Protein AF-A0A358F880-F1 (afdb_monomer)

Radius of gyration: 16.76 Å; Cα contacts (8 Å, |Δi|>4): 333; chains: 1; bounding box: 44×47×40 Å

Solvent-accessible surface area (backbone atoms only — not comparable to full-atom values): 10027 Å² total; per-residue (Å²): 134,84,80,80,75,78,75,82,81,83,69,98,52,75,63,88,99,62,72,78,45,70,40,58,72,83,37,70,56,43,42,50,5,42,49,36,13,70,75,57,26,61,26,87,66,75,36,18,5,16,27,34,27,35,63,94,76,70,43,79,75,29,62,29,30,17,45,46,65,51,83,52,67,69,58,46,56,48,37,74,77,64,37,52,45,66,78,68,68,53,57,88,98,54,73,46,89,73,31,72,71,47,70,46,53,76,33,32,12,55,20,39,18,37,52,50,35,62,72,72,56,75,65,86,87,53,45,28,34,36,23,35,24,62,36,58,78,59,52,68,59,23,48,58,41,37,66,79,40,61,53,77,45,41,34,25,40,59,66,17,74,39,34,38,24,91,86,40,94,76,35,34,58,92,52,68,86,112

Secondary structure (DSSP, 8-state):
-----------S---TT--EEEE-TT-HHHHHHHHHHHHH-S-SSS--EEEEEETTTTEEEEEEE---S---HHHHHHHHHH-HHHHTTPPTTS-GGG-TTS--GGGSHHHHHHHHHHHH---TT--EEEEEES-SS--HHHHHHHHTTTEEEEEEETTHHHHT-TTSTT--TTTTT-

Sequence (178 aa):
METNIKKEIVYPYLPEGRTILYVPKDNKFMQEAKEVARKESTDKRSSTGAVIVRGRDSVVVSKDANKAPLTSEGLINLHKKYCIRRILGIPSGKKYWLCPGCAAGDHHAEYRASKKLIKQGFDKSDQFDLYLWGHWWACKDCWGKMIEVPIRNVYVMEGSEVLFNEKDPNNITKHKFD

Nearest PDB structures (foldseek):
  8fvi-assembly1_A  TM=5.384E-01  e=7.488E-02  Homo sapiens
  5z98-assembly1_A-2  TM=5.940E-01  e=1.028E-01  Pan troglodytes
  2nyt-assembly1_C  TM=4.425E-01  e=6.075E-01  Homo sapiens
  2nyt-assembly1_A  TM=3.503E-01  e=3.897E-01  Homo sapiens

Foldseek 3Di:
DPPPPPDDDDDPDDDPPADAAADACPPPQNVVFLVQQVPAELPLQQGKKKFKAWDPPRDTPFIHIAYQLDNDPVVLVVCVVPVVCVVVVNDPPDDCVSGSRDRHLCRHGLLVRLVVDVVVDDDLPIAIAMEMELADDHDPNSVVSVVVHNHPHYYYYPPRSQQNDPPHPNHCSNPRSD

pLDDT: mean 90.9, std 10.47, range [38.28, 98.75]

Mean predicted aligned error: 5.06 Å

Structure (mmCIF, N/CA/C/O backbone):
data_AF-A0A358F880-F1
#
_entry.id   AF-A0A358F880-F1
#
loop_
_atom_site.group_PDB
_atom_site.id
_atom_site.type_symbol
_atom_site.label_atom_id
_atom_site.label_alt_id
_atom_site.label_comp_id
_atom_site.label_asym_id
_atom_site.label_entity_id
_atom_site.label_seq_id
_atom_site.pdbx_PDB_ins_code
_atom_site.Cartn_x
_atom_site.Cartn_y
_atom_site.Cartn_z
_atom_site.occupancy
_atom_site.B_iso_or_equiv
_atom_site.auth_seq_id
_atom_site.auth_comp_id
_atom_site.auth_asym_id
_atom_site.auth_atom_id
_atom_site.pdbx_PDB_model_num
ATOM 1 N N . MET A 1 1 ? -14.521 -35.114 -10.124 1.00 38.28 1 MET A N 1
ATOM 2 C CA . MET A 1 1 ? -14.349 -34.160 -9.010 1.00 38.28 1 MET A CA 1
ATOM 3 C C . MET A 1 1 ? -12.877 -33.812 -8.964 1.00 38.28 1 MET A C 1
ATOM 5 O O . MET A 1 1 ? -12.097 -34.578 -8.419 1.00 38.28 1 MET A O 1
ATOM 9 N N . GLU A 1 2 ? -12.481 -32.741 -9.648 1.00 39.78 2 GLU A N 1
ATOM 10 C CA . GLU A 1 2 ? -11.099 -32.267 -9.595 1.00 39.78 2 GLU A CA 1
ATOM 11 C C . GLU A 1 2 ? -10.875 -31.658 -8.215 1.00 39.78 2 GLU A C 1
ATOM 13 O O . GLU A 1 2 ? -11.480 -30.654 -7.840 1.00 39.78 2 GLU A O 1
ATOM 18 N N . THR A 1 3 ? -10.059 -32.331 -7.414 1.00 42.38 3 THR A N 1
ATOM 19 C CA . THR A 1 3 ? -9.553 -31.801 -6.156 1.00 42.38 3 THR A CA 1
ATOM 20 C C . THR A 1 3 ? -8.765 -30.542 -6.483 1.00 42.38 3 THR A C 1
ATOM 22 O O . THR A 1 3 ? -7.669 -30.614 -7.035 1.00 42.38 3 THR A O 1
ATOM 25 N N . ASN A 1 4 ? -9.357 -29.388 -6.190 1.00 44.03 4 ASN A N 1
ATOM 26 C CA . ASN A 1 4 ? -8.743 -28.083 -6.359 1.00 44.03 4 ASN A CA 1
ATOM 27 C C . ASN A 1 4 ? -7.616 -27.962 -5.322 1.00 44.03 4 ASN A C 1
ATOM 29 O O . ASN A 1 4 ? -7.835 -27.530 -4.188 1.00 44.03 4 ASN A O 1
ATOM 33 N N . ILE A 1 5 ? -6.427 -28.464 -5.668 1.00 46.34 5 ILE A N 1
ATOM 34 C CA . ILE A 1 5 ? -5.226 -28.344 -4.845 1.00 46.34 5 ILE A CA 1
ATOM 35 C C . ILE A 1 5 ? -4.906 -26.851 -4.802 1.00 46.34 5 ILE A C 1
ATOM 37 O O . ILE A 1 5 ? -4.332 -26.303 -5.742 1.00 46.34 5 ILE A O 1
ATOM 41 N N . LYS A 1 6 ? -5.320 -26.173 -3.724 1.00 56.78 6 LYS A N 1
ATOM 42 C CA . LYS A 1 6 ? -4.901 -24.798 -3.449 1.00 56.78 6 LYS A CA 1
ATOM 43 C C . LYS A 1 6 ? -3.378 -24.790 -3.404 1.00 56.78 6 LYS A C 1
ATOM 45 O O . LYS A 1 6 ? -2.778 -25.312 -2.469 1.00 56.78 6 LYS A O 1
ATOM 50 N N . LYS A 1 7 ? -2.765 -24.227 -4.442 1.00 70.81 7 LYS A N 1
ATOM 51 C CA . LYS A 1 7 ? -1.324 -24.016 -4.518 1.00 70.81 7 LYS A CA 1
ATOM 52 C C . LYS A 1 7 ? -0.906 -23.172 -3.316 1.00 70.81 7 LYS A C 1
ATOM 54 O O . LYS A 1 7 ? -1.443 -22.086 -3.110 1.00 70.81 7 LYS A O 1
ATOM 59 N N . GLU A 1 8 ? 0.015 -23.688 -2.513 1.00 83.00 8 GLU A N 1
ATOM 60 C CA . GLU A 1 8 ? 0.534 -22.962 -1.359 1.00 83.00 8 GLU A CA 1
ATOM 61 C C . GLU A 1 8 ? 1.316 -21.730 -1.840 1.00 83.00 8 GLU A C 1
ATOM 63 O O . GLU A 1 8 ? 2.213 -21.829 -2.683 1.00 83.00 8 GLU A O 1
ATOM 68 N N . ILE A 1 9 ? 0.931 -20.549 -1.353 1.00 86.88 9 ILE A N 1
ATOM 69 C CA . ILE A 1 9 ? 1.524 -19.275 -1.768 1.00 86.88 9 ILE A CA 1
ATOM 70 C C . ILE A 1 9 ? 2.712 -18.979 -0.857 1.00 86.88 9 ILE A C 1
ATOM 72 O O . ILE A 1 9 ? 2.551 -18.735 0.338 1.00 86.88 9 ILE A O 1
ATOM 76 N N . VAL A 1 10 ? 3.914 -18.965 -1.434 1.00 89.06 10 VAL A N 1
ATOM 77 C CA . VAL A 1 10 ? 5.145 -18.626 -0.711 1.00 89.06 10 VAL A CA 1
ATOM 78 C C . VAL A 1 10 ? 5.416 -17.130 -0.839 1.00 89.06 10 VAL A C 1
ATOM 80 O O . VAL A 1 10 ? 5.814 -16.639 -1.899 1.00 89.06 10 VAL A O 1
ATOM 83 N N . TYR A 1 11 ? 5.224 -16.395 0.255 1.00 90.50 11 TYR A N 1
ATOM 84 C CA . TYR A 1 11 ? 5.529 -14.967 0.305 1.00 90.50 11 TYR A CA 1
ATOM 85 C C . TYR A 1 11 ? 7.027 -14.724 0.512 1.00 90.50 11 TYR A C 1
ATOM 87 O O . TYR A 1 11 ? 7.648 -15.395 1.338 1.00 90.50 11 TYR A O 1
ATOM 95 N N . PRO A 1 12 ? 7.624 -13.713 -0.148 1.00 89.75 12 PRO A N 1
ATOM 96 C CA . PRO A 1 12 ? 9.030 -13.378 0.075 1.00 89.75 12 PRO A CA 1
ATOM 97 C C . PRO A 1 12 ? 9.338 -12.942 1.514 1.00 89.75 12 PRO A C 1
ATOM 99 O O . PRO A 1 12 ? 10.473 -13.067 1.970 1.00 89.75 12 PRO A O 1
ATOM 102 N N . TYR A 1 13 ? 8.343 -12.398 2.218 1.00 91.12 13 TYR A N 1
ATOM 103 C CA . TYR A 1 13 ? 8.414 -12.092 3.641 1.00 91.12 13 TYR A CA 1
ATOM 104 C C . TYR A 1 13 ? 7.005 -12.040 4.240 1.00 91.12 13 TYR A C 1
ATOM 106 O O . TYR A 1 13 ? 6.119 -11.388 3.686 1.00 91.12 13 TYR A O 1
ATOM 114 N N . LEU A 1 14 ? 6.828 -12.683 5.393 1.00 93.38 14 LEU A N 1
ATOM 115 C CA . LEU A 1 14 ? 5.622 -12.629 6.212 1.00 93.38 14 LEU A CA 1
ATOM 116 C C . LEU A 1 14 ? 6.058 -12.699 7.687 1.00 93.38 14 LEU A C 1
ATOM 118 O O . LEU A 1 14 ? 6.778 -13.634 8.041 1.00 93.38 14 LEU A O 1
ATOM 122 N N . PRO A 1 15 ? 5.715 -11.715 8.538 1.00 93.62 15 PRO A N 1
ATOM 123 C CA . PRO A 1 15 ? 6.019 -11.796 9.963 1.00 93.62 15 PRO A CA 1
ATOM 124 C C . PRO A 1 15 ? 5.327 -12.992 10.626 1.00 93.62 15 PRO A C 1
ATOM 126 O O . PRO A 1 15 ? 4.235 -13.388 10.220 1.00 93.62 15 PRO A O 1
ATOM 129 N N . GLU A 1 16 ? 5.940 -13.535 11.678 1.00 93.25 16 GLU A N 1
ATOM 130 C CA . GLU A 1 16 ? 5.353 -14.626 12.459 1.00 93.25 16 GLU A CA 1
ATOM 131 C C . GLU A 1 16 ? 3.970 -14.235 13.009 1.00 93.25 16 GLU A C 1
ATOM 133 O O . GLU A 1 16 ? 3.747 -13.098 13.431 1.00 93.25 16 GLU A O 1
ATOM 138 N N . GLY A 1 17 ? 3.017 -15.169 12.947 1.00 90.69 17 GLY A N 1
ATOM 139 C CA . GLY A 1 17 ? 1.639 -14.948 13.394 1.00 90.69 17 GLY A CA 1
ATOM 140 C C . GLY A 1 17 ? 0.814 -14.003 12.512 1.00 90.69 17 GLY A C 1
ATOM 141 O O . GLY A 1 17 ? -0.318 -13.678 12.869 1.00 90.69 17 GLY A O 1
ATOM 142 N N . ARG A 1 18 ? 1.344 -13.546 11.368 1.00 93.75 18 ARG A N 1
ATOM 143 C CA . ARG A 1 18 ? 0.599 -12.743 10.390 1.00 93.75 18 ARG A CA 1
ATOM 144 C C . ARG A 1 18 ? 0.141 -13.587 9.215 1.00 93.75 18 ARG A C 1
ATOM 146 O O . ARG A 1 18 ? 0.761 -14.579 8.849 1.00 93.75 18 ARG A O 1
ATOM 153 N N . THR A 1 19 ? -0.945 -13.143 8.602 1.00 93.62 19 THR A N 1
ATOM 154 C CA . THR A 1 19 ? -1.523 -13.737 7.400 1.00 93.62 19 THR A CA 1
ATOM 155 C C . THR A 1 19 ? -1.901 -12.636 6.419 1.00 93.62 19 THR A C 1
ATOM 157 O O . THR A 1 19 ? -2.083 -11.474 6.793 1.00 93.62 19 THR A O 1
ATOM 160 N N . ILE A 1 20 ? -1.986 -13.012 5.147 1.00 95.94 20 ILE A N 1
ATOM 161 C CA . ILE A 1 20 ? -2.536 -12.174 4.087 1.00 95.94 20 ILE A CA 1
ATOM 162 C C . ILE A 1 20 ? -3.863 -12.797 3.683 1.00 95.94 20 ILE A C 1
ATOM 164 O O . ILE A 1 20 ? -3.946 -13.999 3.426 1.00 95.94 20 ILE A O 1
ATOM 168 N N . LEU A 1 21 ? -4.900 -11.973 3.682 1.00 97.00 21 LEU A N 1
ATOM 169 C CA . LEU A 1 21 ? -6.252 -12.349 3.317 1.00 97.00 21 LEU A CA 1
ATOM 170 C C . LEU A 1 21 ? -6.554 -11.856 1.904 1.00 97.00 21 LEU A C 1
ATOM 172 O O . LEU A 1 21 ? -5.940 -10.913 1.408 1.00 97.00 21 LEU A O 1
ATOM 176 N N . TYR A 1 22 ? -7.520 -12.496 1.261 1.00 97.38 22 TYR A N 1
ATOM 177 C CA . TYR A 1 22 ? -7.890 -12.215 -0.118 1.00 97.38 22 TYR A CA 1
ATOM 178 C C . TYR A 1 22 ? -9.339 -11.753 -0.178 1.00 97.38 22 TYR A C 1
ATOM 180 O O . TYR A 1 22 ? -10.187 -12.276 0.545 1.00 97.38 22 TYR A O 1
ATOM 188 N N . VAL A 1 23 ? -9.604 -10.754 -1.014 1.00 98.06 23 VAL A N 1
ATOM 189 C CA . VAL A 1 23 ? -10.955 -10.254 -1.294 1.00 98.06 23 VAL A CA 1
ATOM 190 C C . VAL A 1 23 ? -11.186 -10.157 -2.797 1.00 98.06 23 VAL A C 1
ATOM 192 O O . VAL A 1 23 ? -10.232 -9.902 -3.546 1.00 98.06 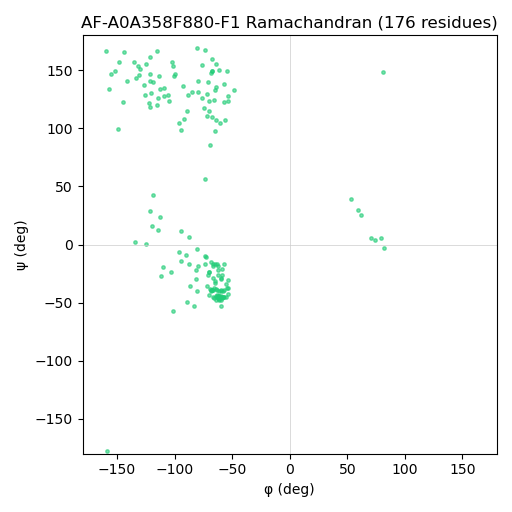23 VAL A O 1
ATOM 195 N N . PRO A 1 24 ? -12.436 -10.309 -3.257 1.00 97.88 24 PRO A N 1
ATOM 196 C CA . PRO A 1 24 ? -12.751 -10.177 -4.669 1.00 97.88 24 PRO A CA 1
ATOM 197 C C . PRO A 1 24 ? -12.482 -8.749 -5.159 1.00 97.88 24 PRO A C 1
ATOM 199 O O . PRO A 1 24 ? -12.483 -7.781 -4.388 1.00 97.88 24 PRO A O 1
ATOM 202 N N . LYS A 1 25 ? -12.242 -8.612 -6.469 1.00 95.75 25 LYS A N 1
ATOM 203 C CA . LYS A 1 25 ? -11.916 -7.328 -7.119 1.00 95.75 25 LYS A CA 1
ATOM 204 C C . LYS A 1 25 ? -12.980 -6.260 -6.848 1.00 95.75 25 LYS A C 1
ATOM 206 O O . LYS A 1 25 ? -12.629 -5.092 -6.747 1.00 95.75 25 LYS A O 1
ATOM 211 N N . ASP A 1 26 ? -14.252 -6.630 -6.738 1.00 96.81 26 ASP A N 1
ATOM 212 C CA . ASP A 1 26 ? -15.398 -5.736 -6.521 1.00 96.81 26 ASP A CA 1
ATOM 213 C C . ASP A 1 26 ? -15.601 -5.299 -5.057 1.00 96.81 26 ASP A C 1
ATOM 215 O O . ASP A 1 26 ? -16.452 -4.450 -4.786 1.00 96.81 26 ASP A O 1
ATOM 219 N N . ASN A 1 27 ? -14.797 -5.801 -4.111 1.00 98.50 27 ASN A N 1
ATOM 220 C CA . ASN A 1 27 ? -14.830 -5.335 -2.729 1.00 98.50 27 ASN A CA 1
ATOM 221 C C . ASN A 1 27 ? -14.653 -3.807 -2.673 1.00 98.50 27 ASN A C 1
ATOM 223 O O . ASN A 1 27 ? -13.681 -3.260 -3.200 1.00 98.50 27 ASN A O 1
ATOM 227 N N . LYS A 1 28 ? -15.564 -3.113 -1.980 1.00 98.50 28 LYS A N 1
ATOM 228 C CA . LYS A 1 28 ? -15.604 -1.641 -1.936 1.00 98.50 28 LYS A CA 1
ATOM 229 C C . LYS A 1 28 ? -14.279 -0.987 -1.518 1.00 98.50 28 LYS A C 1
ATOM 231 O O . LYS A 1 28 ? -13.910 0.046 -2.067 1.00 98.50 28 LYS A O 1
ATOM 236 N N . PHE A 1 29 ? -13.540 -1.582 -0.580 1.00 98.62 29 PHE A N 1
ATOM 237 C CA . PHE A 1 29 ? -12.266 -1.034 -0.107 1.00 98.62 29 PHE A CA 1
ATOM 238 C C . PHE A 1 29 ? -11.107 -1.379 -1.041 1.00 98.62 29 PHE A C 1
ATOM 240 O O . PHE A 1 29 ? -10.175 -0.590 -1.180 1.00 98.62 29 PHE A O 1
ATOM 247 N N . MET A 1 30 ? -11.184 -2.523 -1.724 1.00 98.62 30 MET A N 1
ATOM 248 C CA . MET A 1 30 ? -10.241 -2.871 -2.784 1.00 98.62 30 MET A CA 1
ATOM 249 C C . MET A 1 30 ? -10.412 -1.956 -4.007 1.00 98.62 30 MET A C 1
ATOM 251 O O . MET A 1 30 ? -9.421 -1.508 -4.579 1.00 98.62 30 MET A O 1
ATOM 255 N N . GLN A 1 31 ? -11.651 -1.602 -4.362 1.00 98.50 31 GLN A N 1
ATOM 256 C CA . GLN A 1 31 ? -11.952 -0.590 -5.382 1.00 98.50 31 GLN A CA 1
ATOM 257 C C . GLN A 1 31 ? -11.434 0.795 -4.976 1.00 98.50 31 GLN A C 1
ATOM 259 O O . GLN A 1 31 ? -10.791 1.465 -5.781 1.00 98.50 31 GLN A O 1
ATOM 264 N N . GLU A 1 32 ? -11.614 1.201 -3.716 1.00 98.56 32 GLU A N 1
ATOM 265 C CA . GLU A 1 32 ? -11.020 2.443 -3.201 1.00 98.56 32 GLU A CA 1
ATOM 266 C C . GLU A 1 32 ? -9.482 2.411 -3.314 1.00 98.56 32 GLU A C 1
ATOM 268 O O . GLU A 1 32 ? -8.874 3.371 -3.786 1.00 98.56 32 GLU A O 1
ATOM 273 N N . ALA A 1 33 ? -8.835 1.294 -2.959 1.00 98.56 33 ALA A N 1
ATOM 274 C CA . ALA A 1 33 ? -7.387 1.129 -3.102 1.00 98.56 33 ALA A CA 1
ATOM 275 C C . ALA A 1 33 ? -6.933 1.171 -4.573 1.00 98.56 33 ALA A C 1
ATOM 277 O O . ALA A 1 33 ? -5.909 1.791 -4.879 1.00 98.56 33 ALA A O 1
ATOM 278 N N . LYS A 1 34 ? -7.713 0.587 -5.495 1.00 98.00 34 LYS A N 1
ATOM 279 C CA . LYS A 1 34 ? -7.504 0.691 -6.949 1.00 98.00 34 LYS A CA 1
ATOM 280 C C . LYS A 1 34 ? -7.555 2.144 -7.409 1.00 98.00 34 LYS A C 1
ATOM 282 O O . LYS A 1 34 ? -6.660 2.589 -8.129 1.00 98.00 34 LYS A O 1
ATOM 287 N N . GLU A 1 35 ? -8.561 2.893 -6.973 1.00 98.12 35 GLU A N 1
ATOM 288 C CA . GLU A 1 35 ? -8.733 4.298 -7.342 1.00 98.12 35 GLU A CA 1
ATOM 289 C C . GLU A 1 35 ? -7.623 5.190 -6.776 1.00 98.12 35 GLU A C 1
ATOM 291 O O . GLU A 1 35 ? -7.111 6.058 -7.487 1.00 98.12 35 GLU A O 1
ATOM 296 N N . VAL A 1 36 ? -7.185 4.941 -5.539 1.00 98.19 36 VAL A N 1
ATOM 297 C CA . VAL A 1 36 ? -6.022 5.614 -4.940 1.00 98.19 36 VAL A CA 1
ATOM 298 C C . VAL A 1 36 ? -4.759 5.324 -5.749 1.00 98.19 36 VAL A C 1
ATOM 300 O O . VAL A 1 36 ? -4.041 6.254 -6.116 1.00 98.19 36 VAL A O 1
ATOM 303 N N . ALA A 1 37 ? -4.510 4.058 -6.104 1.00 97.44 37 ALA A N 1
ATOM 304 C CA . ALA A 1 37 ? -3.373 3.684 -6.944 1.00 97.44 37 ALA A CA 1
ATOM 305 C C . ALA A 1 37 ? -3.406 4.416 -8.294 1.00 97.44 37 ALA A C 1
ATOM 307 O O . ALA A 1 37 ? -2.390 4.955 -8.729 1.00 97.44 37 ALA A O 1
ATOM 308 N N . ARG A 1 38 ? -4.576 4.461 -8.942 1.00 96.19 38 ARG A N 1
ATOM 309 C CA . ARG A 1 38 ? -4.779 5.093 -10.251 1.00 96.19 38 ARG A CA 1
ATOM 310 C C . ARG A 1 38 ? -4.544 6.604 -10.217 1.00 96.19 38 ARG A C 1
ATOM 312 O O . ARG A 1 38 ? -3.941 7.142 -11.141 1.00 96.19 38 ARG A O 1
ATOM 319 N N . LYS A 1 39 ? -5.069 7.290 -9.199 1.00 96.31 39 LYS A N 1
ATOM 320 C CA . LYS A 1 39 ? -5.077 8.761 -9.130 1.00 96.31 39 LYS A CA 1
ATOM 321 C C . LYS A 1 39 ? -3.803 9.331 -8.530 1.00 96.31 39 LYS A C 1
ATOM 323 O O . LYS A 1 39 ? -3.367 10.403 -8.936 1.00 96.31 39 LYS A O 1
ATOM 328 N N . GLU A 1 40 ? -3.227 8.642 -7.550 1.00 96.56 40 GLU A N 1
ATOM 329 C CA . GLU A 1 40 ? -2.172 9.215 -6.721 1.00 96.56 40 GLU A CA 1
ATOM 330 C C . GLU A 1 40 ? -0.797 8.591 -6.965 1.00 96.56 40 GLU A C 1
ATOM 332 O O . GLU A 1 40 ? 0.203 9.217 -6.607 1.00 96.56 40 GLU A O 1
ATOM 337 N N . SER A 1 41 ? -0.686 7.393 -7.548 1.00 95.25 41 SER A N 1
ATOM 338 C CA . SER A 1 41 ? 0.635 6.799 -7.775 1.00 95.25 41 SER A CA 1
ATOM 339 C C . SER A 1 41 ? 1.449 7.629 -8.766 1.00 95.25 41 SER A C 1
ATOM 341 O O . SER A 1 41 ? 0.972 7.991 -9.841 1.00 95.25 41 SER A O 1
ATOM 343 N N . THR A 1 42 ? 2.711 7.899 -8.426 1.00 92.50 42 THR A N 1
ATOM 344 C CA . THR A 1 42 ? 3.654 8.516 -9.375 1.00 92.50 42 THR A CA 1
ATOM 345 C C . THR A 1 42 ? 4.523 7.483 -10.091 1.00 92.50 42 THR A C 1
ATOM 347 O O . THR A 1 42 ? 5.242 7.832 -11.027 1.00 92.50 42 THR A O 1
ATOM 350 N N . ASP A 1 43 ? 4.442 6.208 -9.700 1.00 87.81 43 ASP A N 1
ATOM 351 C CA . ASP A 1 43 ? 5.087 5.107 -10.410 1.00 87.81 43 ASP A CA 1
ATOM 352 C C . ASP A 1 43 ? 4.099 4.474 -11.392 1.00 87.81 43 ASP A C 1
ATOM 354 O O . ASP A 1 43 ? 3.280 3.629 -11.035 1.00 87.81 43 ASP A O 1
ATOM 358 N N . LYS A 1 44 ? 4.189 4.864 -12.665 1.00 79.75 44 LYS A N 1
ATOM 359 C CA . LYS A 1 44 ? 3.312 4.340 -13.724 1.00 79.75 44 LYS A CA 1
ATOM 360 C C . LYS A 1 44 ? 3.555 2.864 -14.062 1.00 79.75 44 LYS A C 1
ATOM 362 O O . LYS A 1 44 ? 2.731 2.269 -14.744 1.00 79.75 44 LYS A O 1
ATOM 367 N N . ARG A 1 45 ? 4.678 2.268 -13.645 1.00 79.06 45 ARG A N 1
ATOM 368 C CA . ARG A 1 45 ? 4.985 0.855 -13.935 1.00 79.06 45 ARG A CA 1
ATOM 369 C C . ARG A 1 45 ? 4.426 -0.041 -12.847 1.00 79.06 45 ARG A C 1
ATOM 371 O O . ARG A 1 45 ? 3.680 -0.976 -13.120 1.00 79.06 45 ARG A O 1
ATOM 378 N N . SER A 1 46 ? 4.708 0.310 -11.603 1.00 84.69 46 SER A N 1
ATOM 379 C CA . SER A 1 46 ? 4.368 -0.516 -10.450 1.00 84.69 46 SER A CA 1
ATOM 380 C C . SER A 1 46 ? 3.409 0.230 -9.525 1.00 84.69 46 SER A C 1
ATOM 382 O O . SER A 1 46 ? 3.570 0.198 -8.317 1.00 84.69 46 SER A O 1
ATOM 384 N N . SER A 1 47 ? 2.399 0.914 -10.083 1.00 93.81 47 SER A N 1
ATOM 385 C CA . SER A 1 47 ? 1.363 1.618 -9.311 1.00 93.81 47 SER A CA 1
ATOM 386 C C . SER A 1 47 ? 0.679 0.707 -8.294 1.00 93.81 47 SER A C 1
ATOM 388 O O . SER A 1 47 ? 0.107 -0.319 -8.679 1.00 93.81 47 SER A O 1
ATOM 390 N N . THR A 1 48 ? 0.723 1.109 -7.030 1.00 97.00 48 THR A N 1
ATOM 391 C CA . THR A 1 48 ? 0.050 0.472 -5.900 1.00 97.00 48 THR A CA 1
ATOM 392 C C . THR A 1 48 ? -0.681 1.518 -5.073 1.00 97.00 48 THR A C 1
ATOM 394 O O . THR A 1 48 ? -0.321 2.699 -5.064 1.00 97.00 48 THR A O 1
ATOM 397 N N . GLY A 1 49 ? -1.730 1.082 -4.387 1.00 98.25 49 GLY A N 1
ATOM 398 C CA . GLY A 1 49 ? -2.555 1.924 -3.530 1.00 98.25 49 GLY A CA 1
ATOM 399 C C . GLY A 1 49 ? -2.942 1.155 -2.283 1.00 98.25 49 GLY A C 1
ATOM 400 O O . GLY A 1 49 ? -3.218 -0.041 -2.360 1.00 98.25 49 GLY A O 1
ATOM 401 N N . ALA A 1 50 ? -2.936 1.841 -1.147 1.00 98.69 50 ALA A N 1
ATOM 402 C CA . ALA A 1 50 ? -3.278 1.268 0.140 1.00 98.69 50 ALA A CA 1
ATOM 403 C C . ALA A 1 50 ? -4.369 2.102 0.805 1.00 98.69 50 ALA A C 1
ATOM 405 O O . ALA A 1 50 ? -4.313 3.335 0.816 1.00 98.69 50 ALA A O 1
ATOM 406 N N . VAL A 1 51 ? -5.343 1.410 1.384 1.00 98.75 51 VAL A N 1
ATOM 407 C CA . VAL A 1 51 ? -6.447 1.992 2.148 1.00 98.75 51 VAL A CA 1
ATOM 408 C C . VAL A 1 51 ? -6.482 1.325 3.514 1.00 98.75 51 VAL A C 1
ATOM 410 O O . VAL A 1 51 ? -6.493 0.103 3.605 1.00 98.75 51 VAL A O 1
ATOM 413 N N . ILE A 1 52 ? -6.500 2.127 4.576 1.00 98.75 52 ILE A N 1
ATOM 414 C CA . ILE A 1 52 ? -6.638 1.672 5.958 1.00 98.75 52 ILE A CA 1
ATOM 415 C C . ILE A 1 52 ? -8.051 1.991 6.427 1.00 98.75 52 ILE A C 1
ATOM 417 O O . ILE A 1 52 ? -8.488 3.146 6.407 1.00 98.75 52 ILE A O 1
ATOM 421 N N . VAL A 1 53 ? -8.744 0.950 6.863 1.00 98.69 53 VAL A N 1
ATOM 422 C CA . VAL A 1 53 ? -10.137 0.968 7.292 1.00 98.69 53 VAL A CA 1
ATOM 423 C C . VAL A 1 53 ? -10.193 0.693 8.783 1.00 98.69 53 VAL A C 1
ATOM 425 O O . VAL A 1 53 ? -9.559 -0.238 9.272 1.00 98.69 53 VAL A O 1
ATOM 428 N N . ARG A 1 54 ? -10.968 1.482 9.516 1.00 98.25 54 ARG A N 1
ATOM 429 C CA . ARG A 1 54 ? -11.237 1.243 10.929 1.00 98.25 54 ARG A CA 1
ATOM 430 C C . ARG A 1 54 ? -12.305 0.165 11.099 1.00 98.25 54 ARG A C 1
ATOM 432 O O . ARG A 1 54 ? -13.367 0.231 10.490 1.00 98.25 54 ARG A O 1
ATOM 439 N N . GLY A 1 55 ? -12.032 -0.816 11.953 1.00 95.75 55 GLY A N 1
ATOM 440 C CA . GLY A 1 55 ? -12.859 -2.014 12.094 1.00 95.75 55 GLY A CA 1
ATOM 441 C C . GLY A 1 55 ? -14.251 -1.763 12.680 1.00 95.75 55 GLY A C 1
ATOM 442 O O . GLY A 1 55 ? -15.213 -2.359 12.208 1.00 95.75 55 GLY A O 1
ATOM 443 N N . ARG A 1 56 ? -14.386 -0.871 13.676 1.00 94.88 56 ARG A N 1
ATOM 444 C CA . ARG A 1 56 ? -15.659 -0.670 14.404 1.00 94.88 56 ARG A CA 1
ATOM 445 C C . ARG A 1 56 ? -16.791 -0.084 13.556 1.00 94.88 56 ARG A C 1
ATOM 447 O O . ARG A 1 56 ? -17.953 -0.332 13.846 1.00 94.88 56 ARG A O 1
ATOM 454 N N . ASP A 1 57 ? -16.453 0.700 12.539 1.00 96.44 57 ASP A N 1
ATOM 455 C CA . ASP A 1 57 ? -17.407 1.465 11.730 1.00 96.44 57 ASP A CA 1
ATOM 456 C C . ASP A 1 57 ? -17.144 1.364 10.224 1.00 96.44 57 ASP A C 1
ATOM 458 O O . ASP A 1 57 ? -17.875 1.951 9.429 1.00 96.44 57 ASP A O 1
ATOM 462 N N . SER A 1 58 ? -16.136 0.589 9.805 1.00 96.94 58 SER A N 1
ATOM 463 C CA . SER A 1 58 ? -15.817 0.367 8.392 1.00 96.94 58 SER A CA 1
ATOM 464 C C . SER A 1 58 ? -15.489 1.661 7.627 1.00 96.94 58 SER A C 1
ATOM 466 O O . SER A 1 58 ? -15.728 1.756 6.420 1.00 96.94 58 SER A O 1
ATOM 468 N N . VAL A 1 59 ? -14.931 2.661 8.318 1.00 97.88 59 VAL A N 1
ATOM 469 C CA . VAL A 1 59 ? -14.563 3.960 7.737 1.00 97.88 59 VAL A CA 1
ATOM 470 C C . VAL A 1 59 ? -13.111 3.952 7.269 1.00 97.88 59 VAL A C 1
ATOM 472 O O . VAL A 1 59 ? -12.217 3.502 7.985 1.00 97.88 59 VAL A O 1
ATOM 475 N N . VAL A 1 60 ? -12.854 4.495 6.078 1.00 98.50 60 VAL A N 1
ATOM 476 C CA . VAL A 1 60 ? -11.489 4.748 5.598 1.00 98.50 60 VAL A CA 1
ATOM 477 C C . VAL A 1 60 ? -10.880 5.894 6.401 1.00 98.50 60 VAL A C 1
ATOM 479 O O . VAL A 1 60 ? -11.337 7.030 6.309 1.00 98.50 60 VAL A O 1
ATOM 482 N N . VAL A 1 61 ? -9.833 5.602 7.169 1.00 98.31 61 VAL A N 1
ATOM 483 C CA . VAL A 1 61 ? -9.152 6.584 8.032 1.00 98.31 61 VAL A CA 1
ATOM 484 C C . VAL A 1 61 ? -7.833 7.076 7.445 1.00 98.31 61 VAL A C 1
ATOM 486 O O . VAL A 1 61 ? -7.385 8.174 7.757 1.00 98.31 61 VAL A O 1
ATOM 489 N N . SER A 1 62 ? -7.211 6.294 6.563 1.00 98.50 62 SER A N 1
ATOM 490 C CA . SER A 1 62 ? -6.003 6.700 5.847 1.00 98.50 62 SER A CA 1
ATOM 491 C C . SER A 1 62 ? -5.920 6.006 4.496 1.00 98.50 62 SER A C 1
ATOM 493 O O . SER A 1 62 ? -6.395 4.888 4.324 1.00 98.50 62 SER A O 1
ATOM 495 N N . LYS A 1 63 ? -5.307 6.684 3.529 1.00 98.56 63 LYS A N 1
ATOM 496 C CA . LYS A 1 63 ? -4.999 6.148 2.205 1.00 98.56 63 LYS A CA 1
ATOM 497 C C . LYS A 1 63 ? -3.816 6.886 1.593 1.00 98.56 63 LYS A C 1
ATOM 499 O O . LYS A 1 63 ? -3.644 8.086 1.860 1.00 98.56 63 LYS A O 1
ATOM 504 N N . ASP A 1 64 ? -3.010 6.168 0.820 1.00 98.44 64 ASP A N 1
ATOM 505 C CA . ASP A 1 64 ? -1.897 6.710 0.030 1.00 98.44 64 ASP A CA 1
ATOM 506 C C . ASP A 1 64 ? -1.522 5.724 -1.095 1.00 98.44 64 ASP A C 1
ATOM 508 O O . ASP A 1 64 ? -1.923 4.557 -1.090 1.00 98.44 64 ASP A O 1
ATOM 512 N N . ALA A 1 65 ? -0.733 6.195 -2.054 1.00 97.94 65 ALA A N 1
ATOM 513 C CA . ALA A 1 65 ? -0.202 5.414 -3.164 1.00 97.94 65 ALA A CA 1
ATOM 514 C C . ALA A 1 65 ? 1.327 5.445 -3.165 1.00 97.94 65 ALA A C 1
ATOM 516 O O . ALA A 1 65 ? 1.955 6.329 -2.571 1.00 97.94 65 ALA A O 1
ATOM 517 N N . ASN A 1 66 ? 1.947 4.499 -3.867 1.00 96.06 66 ASN A N 1
ATOM 518 C CA . ASN A 1 66 ? 3.398 4.506 -3.986 1.00 96.06 66 ASN A CA 1
ATOM 519 C C . ASN A 1 66 ? 3.913 5.698 -4.804 1.00 96.06 66 ASN A C 1
ATOM 521 O O . ASN A 1 66 ? 3.259 6.188 -5.730 1.00 96.06 66 ASN A O 1
ATOM 525 N N . LYS A 1 67 ? 5.118 6.161 -4.464 1.00 94.75 67 LYS A N 1
ATOM 526 C CA . LYS A 1 67 ? 5.753 7.305 -5.125 1.00 94.75 67 LYS A CA 1
ATOM 527 C C . LYS A 1 67 ? 7.104 6.915 -5.706 1.00 94.75 67 LYS A C 1
ATOM 529 O O . LYS A 1 67 ? 7.998 6.515 -4.969 1.00 94.75 67 LYS A O 1
ATOM 534 N N . ALA A 1 68 ? 7.283 7.084 -7.011 1.00 90.56 68 ALA A N 1
ATOM 535 C CA . ALA A 1 68 ? 8.590 6.916 -7.628 1.00 90.56 68 ALA A CA 1
ATOM 536 C C . ALA A 1 68 ? 9.575 7.972 -7.081 1.00 90.56 68 ALA A C 1
ATOM 538 O O . ALA A 1 68 ? 9.211 9.148 -7.000 1.00 90.56 68 ALA A O 1
ATOM 539 N N . PRO A 1 69 ? 10.821 7.594 -6.739 1.00 87.81 69 PRO A N 1
ATOM 540 C CA . PRO A 1 69 ? 11.840 8.548 -6.295 1.00 87.81 69 PRO A CA 1
ATOM 541 C C . PRO A 1 69 ? 12.326 9.456 -7.433 1.00 87.81 69 PRO A C 1
ATOM 543 O O . PRO A 1 69 ? 12.811 10.555 -7.190 1.00 87.81 69 PRO A O 1
ATOM 546 N N . LEU A 1 70 ? 12.187 9.002 -8.683 1.00 87.50 70 LEU A N 1
ATOM 547 C CA . LEU A 1 70 ? 12.528 9.752 -9.887 1.00 87.50 70 LEU A CA 1
ATOM 548 C C . 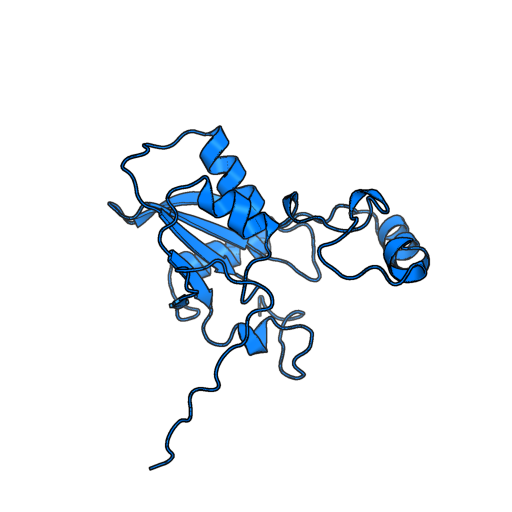LEU A 1 70 ? 11.285 9.902 -10.758 1.00 87.50 70 LEU A C 1
ATOM 550 O O . LEU A 1 70 ? 10.623 8.914 -11.069 1.00 87.50 70 LEU A O 1
ATOM 554 N N . THR A 1 71 ? 11.012 11.129 -11.191 1.00 83.75 71 THR A N 1
ATOM 555 C CA . THR A 1 71 ? 9.872 11.462 -12.060 1.00 83.75 71 THR A CA 1
ATOM 556 C C . THR A 1 71 ? 10.300 11.902 -13.460 1.00 83.75 71 THR A C 1
ATOM 558 O O . THR A 1 71 ? 9.562 11.688 -14.416 1.00 83.75 71 THR A O 1
ATOM 561 N N . SER A 1 72 ? 11.503 12.470 -13.607 1.00 87.31 72 SER A N 1
ATOM 562 C CA . SER A 1 72 ? 12.056 12.864 -14.909 1.00 87.31 72 SER A CA 1
ATOM 563 C C . SER A 1 72 ? 12.462 11.644 -15.735 1.00 87.31 72 SER A C 1
ATOM 565 O O . SER A 1 72 ? 13.227 10.793 -15.274 1.00 87.31 72 SER A O 1
ATOM 567 N N . GLU A 1 73 ? 12.003 11.582 -16.985 1.00 84.81 73 GLU A N 1
ATOM 568 C CA . GLU A 1 73 ? 12.303 10.483 -17.905 1.00 84.81 73 GLU A CA 1
ATOM 569 C C . GLU A 1 73 ? 13.808 10.326 -18.166 1.00 84.81 73 GLU A C 1
ATOM 571 O O . GLU A 1 73 ? 14.323 9.204 -18.162 1.00 84.81 73 GLU A O 1
ATOM 576 N N . GLY A 1 74 ? 14.537 11.440 -18.294 1.00 88.31 74 GLY A N 1
ATOM 577 C CA . GLY A 1 74 ? 15.994 11.431 -18.445 1.00 88.31 74 GLY A CA 1
ATOM 578 C C . GLY A 1 74 ? 16.694 10.774 -17.253 1.00 88.31 74 GLY A C 1
ATOM 579 O O . GLY A 1 74 ? 17.538 9.895 -17.436 1.00 88.31 74 GLY A O 1
ATOM 580 N N . LEU A 1 75 ? 16.282 11.118 -16.027 1.00 88.25 75 LEU A N 1
ATOM 581 C CA . LEU A 1 75 ? 16.837 10.528 -14.803 1.00 88.25 75 LEU A CA 1
ATOM 582 C C . LEU A 1 75 ? 16.447 9.056 -14.642 1.00 88.25 75 LEU A C 1
ATOM 584 O O . LEU A 1 75 ? 17.276 8.247 -14.230 1.00 88.25 75 LEU A O 1
ATOM 588 N N . ILE A 1 76 ? 15.218 8.679 -15.004 1.00 87.06 76 ILE A N 1
ATOM 589 C CA . ILE A 1 76 ? 14.775 7.279 -14.994 1.00 87.06 76 ILE A CA 1
ATOM 590 C C . ILE A 1 76 ? 15.621 6.448 -15.967 1.00 87.06 76 ILE A C 1
ATOM 592 O O . ILE A 1 76 ? 16.051 5.345 -15.623 1.00 87.06 76 ILE A O 1
ATOM 596 N N . ASN A 1 77 ? 15.874 6.958 -17.175 1.00 87.06 77 ASN A N 1
ATOM 597 C CA . ASN A 1 77 ? 16.681 6.269 -18.179 1.00 87.06 77 ASN A CA 1
ATOM 598 C C . ASN A 1 77 ? 18.155 6.180 -17.770 1.00 87.06 77 ASN A C 1
ATOM 600 O O . ASN A 1 77 ? 18.762 5.118 -17.929 1.00 87.06 77 ASN A O 1
ATOM 604 N N . LEU A 1 78 ? 18.707 7.239 -17.173 1.00 89.50 78 LEU A N 1
ATOM 605 C CA . LEU A 1 78 ? 20.050 7.217 -16.601 1.00 89.50 78 LEU A CA 1
ATOM 606 C C . LEU A 1 78 ? 20.150 6.176 -15.476 1.00 89.50 78 LEU A C 1
ATOM 608 O O . LEU A 1 78 ? 21.037 5.325 -15.495 1.00 89.50 78 LEU A O 1
ATOM 612 N N . HIS A 1 79 ? 19.192 6.169 -14.548 1.00 89.25 79 HIS A N 1
ATOM 613 C CA . HIS A 1 79 ? 19.146 5.208 -13.449 1.00 89.25 79 HIS A CA 1
ATOM 614 C C . HIS A 1 79 ? 19.021 3.761 -13.940 1.00 89.25 79 HIS A C 1
ATOM 616 O O . HIS A 1 79 ? 19.689 2.879 -13.409 1.00 89.25 79 HIS A O 1
ATOM 622 N N . LYS A 1 80 ? 18.226 3.484 -14.982 1.00 86.06 80 LYS A N 1
ATOM 623 C CA . LYS A 1 80 ? 18.142 2.129 -15.558 1.00 86.06 80 LYS A CA 1
ATOM 624 C C . LYS A 1 80 ? 19.500 1.596 -16.015 1.00 86.06 80 LYS A C 1
ATOM 626 O O . LYS A 1 80 ? 19.742 0.403 -15.843 1.00 86.06 80 LYS A O 1
ATOM 631 N N . LYS A 1 81 ? 20.337 2.462 -16.598 1.00 88.25 81 LYS A N 1
ATOM 632 C CA . LYS A 1 81 ? 21.667 2.116 -17.120 1.00 88.25 81 LYS A CA 1
ATOM 633 C C . LYS A 1 81 ? 22.725 2.050 -16.017 1.00 88.25 81 LYS A C 1
ATOM 635 O O . LYS A 1 81 ? 23.546 1.144 -16.026 1.00 88.25 81 LYS A O 1
ATOM 640 N N . TYR A 1 82 ? 22.674 2.974 -15.058 1.00 91.94 82 TYR A N 1
ATOM 641 C CA . TYR 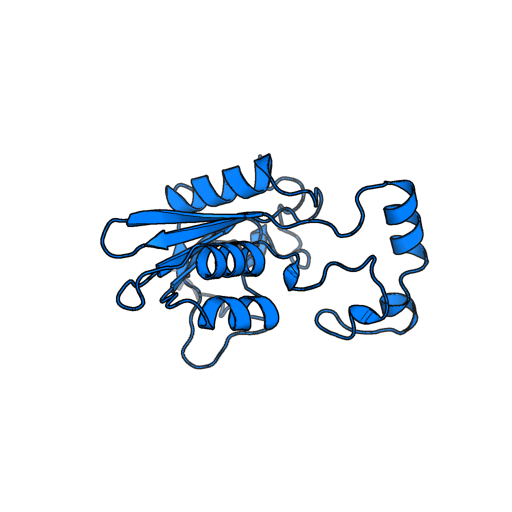A 1 82 ? 23.749 3.196 -14.083 1.00 91.94 82 TYR A CA 1
ATOM 642 C C . TYR A 1 82 ? 23.307 3.023 -12.625 1.00 91.94 82 TYR A C 1
ATOM 644 O O . TYR A 1 82 ? 23.851 3.644 -11.713 1.00 91.94 82 TYR A O 1
ATOM 652 N N . CYS A 1 83 ? 22.306 2.179 -12.369 1.00 90.25 83 CYS A N 1
ATOM 653 C CA . CYS A 1 83 ? 21.916 1.835 -11.006 1.00 90.25 83 CYS A CA 1
ATOM 654 C C . CYS A 1 83 ? 23.068 1.094 -10.313 1.00 90.25 83 CYS A C 1
ATOM 656 O O . CYS A 1 83 ? 23.301 -0.088 -10.573 1.00 90.25 83 CYS A O 1
ATOM 658 N N . ILE A 1 84 ? 23.744 1.770 -9.381 1.00 90.62 84 ILE A N 1
ATOM 659 C CA . ILE A 1 84 ? 24.887 1.227 -8.629 1.00 90.62 84 ILE A CA 1
ATOM 660 C C . ILE A 1 84 ? 24.525 -0.095 -7.940 1.00 90.62 84 ILE A C 1
ATOM 662 O O . ILE A 1 84 ? 25.317 -1.030 -7.938 1.00 90.62 84 ILE A O 1
ATOM 666 N N . ARG A 1 85 ? 23.295 -0.231 -7.423 1.00 93.69 85 ARG A N 1
ATOM 667 C CA . ARG A 1 85 ? 22.838 -1.487 -6.808 1.00 93.69 85 ARG A CA 1
ATOM 668 C C . ARG A 1 85 ? 22.799 -2.650 -7.796 1.00 93.69 85 ARG A C 1
ATOM 670 O O . ARG A 1 85 ? 23.174 -3.751 -7.414 1.00 93.69 85 ARG A O 1
ATOM 677 N N . ARG A 1 86 ? 22.383 -2.413 -9.046 1.00 89.06 86 ARG A N 1
ATOM 678 C CA . ARG A 1 86 ? 22.382 -3.444 -10.098 1.00 89.06 86 ARG A CA 1
ATOM 679 C C . ARG A 1 86 ? 23.800 -3.800 -10.523 1.00 89.06 86 ARG A C 1
ATOM 681 O O . ARG A 1 86 ? 24.105 -4.980 -10.622 1.00 89.06 86 ARG A O 1
ATOM 688 N N . ILE A 1 87 ? 24.655 -2.793 -10.704 1.00 92.56 87 ILE A N 1
ATOM 689 C CA . ILE A 1 87 ? 26.071 -2.981 -11.056 1.00 92.56 87 ILE A CA 1
ATOM 690 C C . ILE A 1 87 ? 26.784 -3.834 -9.995 1.00 92.56 87 ILE A C 1
ATOM 692 O O . ILE A 1 87 ? 27.553 -4.722 -10.335 1.00 92.56 87 ILE A O 1
ATOM 696 N N . LEU A 1 88 ? 26.479 -3.613 -8.713 1.00 93.12 88 LEU A N 1
ATOM 697 C CA . LEU A 1 88 ? 27.055 -4.359 -7.590 1.00 93.12 88 LEU A CA 1
ATOM 698 C C . LEU A 1 88 ? 26.293 -5.650 -7.227 1.00 93.12 88 LEU A C 1
ATOM 700 O O . LEU A 1 88 ? 26.583 -6.247 -6.192 1.00 93.12 88 LEU A O 1
ATOM 704 N N . GLY A 1 89 ? 25.285 -6.063 -8.006 1.00 90.69 89 GLY A N 1
ATOM 705 C CA . GLY A 1 89 ? 24.510 -7.285 -7.741 1.00 90.69 89 GLY A CA 1
ATOM 706 C C . GLY A 1 89 ? 23.746 -7.288 -6.407 1.00 90.69 89 GLY A C 1
ATOM 707 O O . GLY A 1 89 ? 23.482 -8.343 -5.835 1.00 90.69 89 GLY A O 1
ATOM 708 N N . ILE A 1 90 ? 23.401 -6.115 -5.871 1.00 88.38 90 ILE A N 1
ATOM 709 C CA . ILE A 1 90 ? 22.727 -5.987 -4.576 1.00 88.38 90 ILE A CA 1
ATOM 710 C C . ILE A 1 90 ? 21.247 -6.369 -4.731 1.00 88.38 90 ILE A C 1
ATOM 712 O O . ILE A 1 90 ? 20.543 -5.753 -5.537 1.00 88.38 90 ILE A O 1
ATOM 716 N N . PRO A 1 91 ? 20.726 -7.312 -3.924 1.00 81.62 91 PRO A N 1
ATOM 717 C CA . PRO A 1 91 ? 19.337 -7.741 -4.032 1.00 81.62 91 PRO A CA 1
ATOM 718 C C . PRO A 1 91 ? 18.344 -6.639 -3.623 1.00 81.62 91 PRO A C 1
ATOM 720 O O . PRO A 1 91 ? 18.661 -5.690 -2.889 1.00 81.62 91 PRO A O 1
ATOM 723 N N . SER A 1 92 ? 17.099 -6.794 -4.078 1.00 76.69 92 SER A N 1
ATOM 724 C CA . SER A 1 92 ? 15.952 -5.997 -3.626 1.00 76.69 92 SER A CA 1
ATOM 725 C C . SER A 1 92 ? 15.807 -6.056 -2.100 1.00 76.69 92 SER A C 1
ATOM 727 O O . SER A 1 92 ? 16.193 -7.040 -1.472 1.00 76.69 92 SER A O 1
ATOM 729 N N . GLY A 1 93 ? 15.290 -4.994 -1.478 1.00 74.88 93 GLY A N 1
ATOM 730 C CA . GLY A 1 93 ? 15.177 -4.939 -0.013 1.00 74.88 93 GLY A CA 1
ATOM 731 C C . GLY A 1 93 ? 16.462 -4.538 0.731 1.00 74.88 93 GLY A C 1
ATOM 732 O O . GLY A 1 93 ? 16.431 -4.433 1.951 1.00 74.88 93 GLY A O 1
ATOM 733 N N . LYS A 1 94 ? 17.600 -4.318 0.049 1.00 81.75 94 LYS A N 1
ATOM 734 C CA . LYS A 1 94 ? 18.891 -4.016 0.702 1.00 81.75 94 LYS A CA 1
ATOM 735 C C . LYS A 1 94 ? 19.610 -2.807 0.107 1.00 81.75 94 LYS A C 1
ATOM 737 O O . LYS A 1 94 ? 19.614 -2.602 -1.106 1.00 81.75 94 LYS A O 1
ATOM 742 N N . LYS A 1 95 ? 20.305 -2.065 0.977 1.00 85.31 95 LYS A N 1
ATOM 743 C CA . LYS A 1 95 ? 21.247 -0.984 0.636 1.00 85.31 95 LYS A CA 1
ATOM 744 C C . LYS A 1 95 ? 20.680 0.111 -0.281 1.00 85.31 95 LYS A C 1
ATOM 746 O O . LYS A 1 95 ? 21.385 0.598 -1.160 1.00 85.31 95 LYS A O 1
ATOM 751 N N . TYR A 1 96 ? 19.418 0.509 -0.084 1.00 84.25 96 TYR A N 1
ATOM 752 C CA . TYR A 1 96 ? 18.772 1.559 -0.891 1.00 84.25 96 TYR A CA 1
ATOM 753 C C . TYR A 1 96 ? 19.486 2.918 -0.811 1.00 84.25 96 TYR A C 1
ATOM 755 O O . TYR A 1 96 ? 19.513 3.634 -1.805 1.00 84.25 96 TYR A O 1
ATOM 763 N N . TRP A 1 97 ? 20.164 3.222 0.302 1.00 83.94 97 TRP A N 1
ATOM 764 C CA . TRP A 1 97 ? 20.980 4.437 0.461 1.00 83.94 97 TRP A CA 1
ATOM 765 C C . TRP A 1 97 ? 22.119 4.563 -0.565 1.00 83.94 97 TRP A C 1
ATOM 767 O O . TRP A 1 97 ? 22.594 5.665 -0.809 1.00 83.94 97 TRP A O 1
ATOM 777 N N . LEU A 1 98 ? 22.552 3.460 -1.191 1.00 87.88 98 LEU A N 1
ATOM 778 C CA . LEU A 1 98 ? 23.580 3.486 -2.239 1.00 87.88 98 LEU A CA 1
ATOM 779 C C . LEU A 1 98 ? 23.072 4.041 -3.573 1.00 87.88 98 LEU A C 1
ATOM 781 O O . LEU A 1 98 ? 23.874 4.343 -4.452 1.00 87.88 98 LEU A O 1
ATOM 785 N N . CYS A 1 99 ? 21.756 4.109 -3.779 1.00 85.50 99 CYS A N 1
ATOM 786 C CA . CYS A 1 99 ? 21.195 4.600 -5.027 1.00 85.50 99 CYS A CA 1
ATOM 787 C C . CYS A 1 99 ? 19.841 5.282 -4.775 1.00 85.50 99 CYS A C 1
ATOM 789 O O . CYS A 1 99 ? 18.825 4.586 -4.710 1.00 85.50 99 CYS A O 1
ATOM 791 N N . PRO A 1 100 ? 19.793 6.626 -4.700 1.00 80.31 100 PRO A N 1
ATOM 792 C CA . PRO A 1 100 ? 18.559 7.362 -4.409 1.00 80.31 100 PRO A CA 1
ATOM 793 C C . PRO A 1 100 ? 17.499 7.211 -5.509 1.00 80.31 100 PRO A C 1
ATOM 795 O O . PRO A 1 100 ? 16.325 7.465 -5.277 1.00 80.31 100 PRO A O 1
ATOM 798 N N . GLY A 1 101 ? 17.889 6.754 -6.706 1.00 82.38 101 GLY A N 1
ATOM 799 C CA . GLY A 1 101 ? 16.956 6.427 -7.783 1.00 82.38 101 GLY A CA 1
ATOM 800 C C . GLY A 1 101 ? 16.161 5.133 -7.573 1.00 82.38 101 GLY A C 1
ATOM 801 O O . GLY A 1 101 ? 15.230 4.857 -8.330 1.00 82.38 101 GLY A O 1
ATOM 802 N N . CYS A 1 102 ? 16.513 4.323 -6.571 1.00 83.19 102 CYS A N 1
ATOM 803 C CA . CYS A 1 102 ? 15.781 3.114 -6.216 1.00 83.19 102 CYS A CA 1
ATOM 804 C C . CYS A 1 102 ? 14.666 3.421 -5.213 1.00 83.19 102 CYS A C 1
ATOM 806 O O . CYS A 1 102 ? 14.932 3.983 -4.157 1.00 83.19 102 CYS A O 1
ATOM 808 N N . ALA A 1 103 ? 13.442 2.972 -5.499 1.00 81.38 103 ALA A N 1
ATOM 809 C CA . ALA A 1 103 ? 12.316 3.121 -4.581 1.00 81.38 103 ALA A CA 1
ATOM 810 C C . ALA A 1 103 ? 12.527 2.255 -3.328 1.00 81.38 103 ALA A C 1
ATOM 812 O O . ALA A 1 103 ? 12.508 1.026 -3.420 1.00 81.38 103 ALA A O 1
ATOM 813 N N . ALA A 1 104 ? 12.778 2.895 -2.186 1.00 86.94 104 ALA A N 1
ATOM 814 C CA . ALA A 1 104 ? 12.868 2.239 -0.884 1.00 86.94 104 ALA A CA 1
ATOM 815 C C . ALA A 1 104 ? 11.472 1.968 -0.292 1.00 86.94 104 ALA A C 1
ATOM 817 O O . ALA A 1 104 ? 10.463 2.464 -0.794 1.00 86.94 104 ALA A O 1
ATOM 818 N N . GLY A 1 105 ? 11.410 1.170 0.781 1.00 85.81 105 GLY A N 1
ATOM 819 C CA . GLY A 1 105 ? 10.142 0.755 1.390 1.00 85.81 105 GLY A CA 1
ATOM 820 C C . GLY A 1 105 ? 9.268 1.915 1.878 1.00 85.81 105 GLY A C 1
ATOM 821 O O . GLY A 1 105 ? 8.048 1.803 1.874 1.00 85.81 105 GLY A O 1
ATOM 822 N N . ASP A 1 106 ? 9.858 3.060 2.223 1.00 89.75 106 ASP A N 1
ATOM 823 C CA . ASP A 1 106 ? 9.140 4.262 2.662 1.00 89.75 106 ASP A CA 1
ATOM 824 C C . ASP A 1 106 ? 8.388 5.003 1.544 1.00 89.75 106 ASP A C 1
ATOM 826 O O . ASP A 1 106 ? 7.542 5.864 1.810 1.00 89.75 106 ASP A O 1
ATOM 830 N N . HIS A 1 107 ? 8.646 4.626 0.293 1.00 92.31 107 HIS A N 1
ATOM 831 C CA . HIS A 1 107 ? 7.917 5.087 -0.879 1.00 92.31 107 HIS A CA 1
ATOM 832 C C . HIS A 1 107 ? 6.714 4.208 -1.236 1.00 92.31 107 HIS A C 1
ATOM 834 O O . HIS A 1 107 ? 5.939 4.589 -2.114 1.00 92.31 107 HIS A O 1
ATOM 840 N N . HIS A 1 108 ? 6.551 3.047 -0.597 1.00 95.25 108 HIS A N 1
ATOM 841 C CA . HIS A 1 108 ? 5.461 2.113 -0.876 1.00 95.25 108 HIS A CA 1
ATOM 842 C C . HIS A 1 108 ? 4.133 2.599 -0.282 1.00 95.25 108 HIS A C 1
ATOM 844 O O . HIS A 1 108 ? 4.109 3.350 0.697 1.00 95.25 108 HIS A O 1
ATOM 850 N N . ALA A 1 109 ? 3.018 2.171 -0.872 1.00 97.62 109 ALA A N 1
ATOM 851 C CA . ALA A 1 109 ? 1.688 2.638 -0.495 1.00 97.62 109 ALA A CA 1
ATOM 852 C C . ALA A 1 109 ? 1.348 2.289 0.964 1.00 97.62 109 ALA A C 1
ATOM 854 O O . ALA A 1 109 ? 0.886 3.149 1.711 1.00 97.62 109 ALA A O 1
ATOM 855 N N . GLU A 1 110 ? 1.649 1.061 1.387 1.00 98.00 110 GLU A N 1
ATOM 856 C CA . GLU A 1 110 ? 1.391 0.533 2.729 1.00 98.00 110 GLU A CA 1
ATOM 857 C C . GLU A 1 110 ? 2.114 1.367 3.789 1.00 98.00 110 GLU A C 1
ATOM 859 O O . GLU A 1 110 ? 1.497 1.896 4.714 1.00 98.00 110 GLU A O 1
ATOM 864 N N . TYR A 1 111 ? 3.424 1.558 3.601 1.00 97.75 111 TYR A N 1
ATOM 865 C CA . TYR A 1 111 ? 4.249 2.344 4.512 1.00 97.75 111 TYR A CA 1
ATOM 866 C C . TYR A 1 111 ? 3.729 3.776 4.629 1.00 97.75 111 TYR A C 1
ATOM 868 O O . TYR A 1 111 ? 3.613 4.319 5.730 1.00 97.75 111 TYR A O 1
ATOM 876 N N . ARG A 1 112 ? 3.410 4.403 3.493 1.00 98.25 112 ARG A N 1
ATOM 877 C CA . ARG A 1 112 ? 2.938 5.788 3.448 1.00 98.25 112 ARG A CA 1
ATOM 878 C C . ARG A 1 112 ? 1.571 5.949 4.107 1.00 98.25 112 ARG A C 1
ATOM 880 O O . ARG A 1 112 ? 1.415 6.860 4.920 1.00 98.25 112 ARG A O 1
ATOM 887 N N . ALA A 1 113 ? 0.622 5.055 3.832 1.00 98.44 113 ALA A N 1
ATOM 888 C CA . ALA A 1 113 ? -0.701 5.068 4.450 1.00 98.44 113 ALA A CA 1
ATOM 889 C C . ALA A 1 113 ? -0.616 4.876 5.975 1.00 98.44 113 ALA A C 1
ATOM 891 O O . ALA A 1 113 ? -1.237 5.638 6.724 1.00 98.44 113 ALA A O 1
ATOM 892 N N . SER A 1 114 ? 0.209 3.935 6.449 1.00 98.44 114 SER A N 1
ATOM 893 C CA . SER A 1 114 ? 0.443 3.720 7.883 1.00 98.44 114 SER A CA 1
ATOM 894 C C . SER A 1 114 ? 1.140 4.916 8.533 1.00 98.44 114 SER A C 1
ATOM 896 O O . SER A 1 114 ? 0.677 5.414 9.557 1.00 98.44 114 SER A O 1
ATOM 898 N N . LYS A 1 115 ? 2.196 5.463 7.915 1.00 98.38 115 LYS A N 1
ATOM 899 C CA . LYS A 1 115 ? 2.887 6.668 8.407 1.00 98.38 115 LYS A CA 1
ATOM 900 C C . LYS A 1 115 ? 1.950 7.873 8.490 1.00 98.38 115 LYS A C 1
ATOM 902 O O . LYS A 1 115 ? 2.033 8.648 9.442 1.00 98.38 115 LYS A O 1
ATOM 907 N N . LYS A 1 116 ? 1.069 8.042 7.502 1.00 98.44 116 LYS A N 1
ATOM 908 C CA . LYS A 1 116 ? 0.061 9.106 7.475 1.00 98.44 116 LYS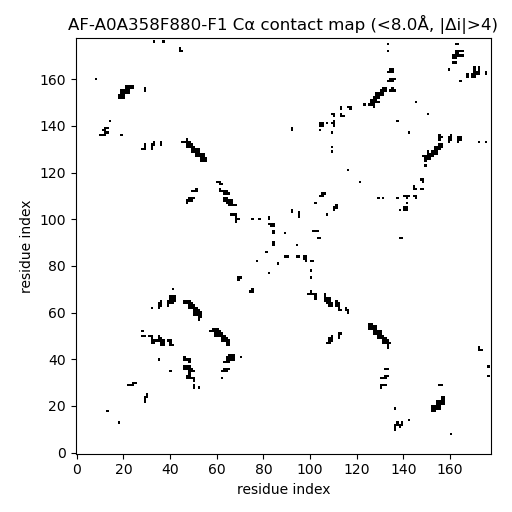 A CA 1
ATOM 909 C C . LYS A 1 116 ? -0.915 8.972 8.643 1.00 98.44 116 LYS A C 1
ATOM 911 O O . LYS A 1 116 ? -1.121 9.962 9.337 1.00 98.44 116 LYS A O 1
ATOM 916 N N . LEU A 1 117 ? -1.417 7.764 8.909 1.00 98.25 117 LEU A N 1
ATOM 917 C CA . LEU A 1 117 ? -2.308 7.499 10.042 1.00 98.25 117 LEU A CA 1
ATOM 918 C C . LEU A 1 117 ? -1.614 7.753 11.389 1.00 98.25 117 LEU A C 1
ATOM 920 O O . LEU A 1 117 ? -2.164 8.437 12.244 1.00 98.25 117 LEU A O 1
ATOM 924 N N . ILE A 1 118 ? -0.373 7.284 11.554 1.00 98.00 118 ILE A N 1
ATOM 925 C CA . ILE A 1 118 ? 0.432 7.549 12.759 1.00 98.00 118 ILE A CA 1
ATOM 926 C C . ILE A 1 118 ? 0.588 9.057 12.986 1.00 98.00 118 ILE A C 1
ATOM 928 O O . ILE A 1 118 ? 0.407 9.534 14.102 1.00 98.00 118 ILE A O 1
ATOM 932 N N . LYS A 1 119 ? 0.890 9.822 11.928 1.00 98.00 119 LYS A N 1
ATOM 933 C CA . LYS A 1 119 ? 1.047 11.282 12.010 1.00 98.00 119 LYS A CA 1
ATOM 934 C C . LYS A 1 119 ? -0.260 11.997 12.366 1.00 98.00 119 LYS A C 1
ATOM 936 O O . LYS A 1 119 ? -0.218 12.999 13.070 1.00 98.00 119 LYS A O 1
ATOM 941 N N . GLN A 1 120 ? -1.391 11.526 11.845 1.00 97.00 120 GLN A N 1
ATOM 942 C CA . GLN A 1 120 ? -2.715 12.076 12.156 1.00 97.00 120 GLN A CA 1
ATOM 943 C C . GLN A 1 120 ? -3.152 11.759 13.592 1.00 97.00 120 GLN A C 1
ATOM 945 O O . GLN A 1 120 ? -3.958 12.494 14.156 1.00 97.00 120 GLN A O 1
ATOM 950 N N . GLY A 1 121 ? -2.595 10.699 14.176 1.00 96.62 121 GLY A N 1
ATOM 951 C CA . GLY A 1 121 ? -3.055 10.138 15.433 1.00 96.62 121 GLY A CA 1
ATOM 952 C C . GLY A 1 121 ? -4.263 9.228 15.218 1.00 96.62 121 GLY A C 1
ATOM 953 O O . GLY A 1 121 ? -5.074 9.416 14.312 1.00 96.62 121 GLY A O 1
ATOM 954 N N . PHE A 1 122 ? -4.369 8.211 16.062 1.00 95.69 122 PHE A N 1
ATOM 955 C CA . PHE A 1 122 ? -5.504 7.299 16.100 1.00 95.69 122 PHE A CA 1
ATOM 956 C C . PHE A 1 122 ? -5.720 6.816 17.533 1.00 95.69 122 PHE A C 1
ATOM 958 O O . PHE A 1 122 ? -4.799 6.835 18.355 1.00 95.69 122 PHE A O 1
ATOM 965 N N . ASP A 1 123 ? -6.941 6.386 17.834 1.00 94.69 123 ASP A N 1
ATOM 966 C CA . ASP A 1 123 ? -7.252 5.765 19.115 1.00 94.69 123 ASP A CA 1
ATOM 967 C C . ASP A 1 123 ? -6.584 4.387 19.185 1.00 94.69 123 ASP A C 1
ATOM 969 O O . ASP A 1 123 ? -6.802 3.539 18.323 1.00 94.69 123 ASP A O 1
ATOM 973 N N . LYS A 1 124 ? -5.757 4.145 20.205 1.00 91.12 124 LYS A N 1
ATOM 974 C CA . LYS A 1 124 ? -5.032 2.874 20.360 1.00 91.12 124 LYS A CA 1
ATOM 975 C C . LYS A 1 124 ? -5.951 1.680 20.639 1.00 91.12 124 LYS A C 1
ATOM 977 O O . LYS A 1 124 ? -5.502 0.546 20.499 1.00 91.12 124 LYS A O 1
ATOM 982 N N . SER A 1 125 ? -7.196 1.927 21.050 1.00 93.94 125 SER A N 1
ATOM 983 C CA . SER A 1 125 ? -8.220 0.890 21.198 1.00 93.94 125 SER A CA 1
ATOM 984 C C . SER A 1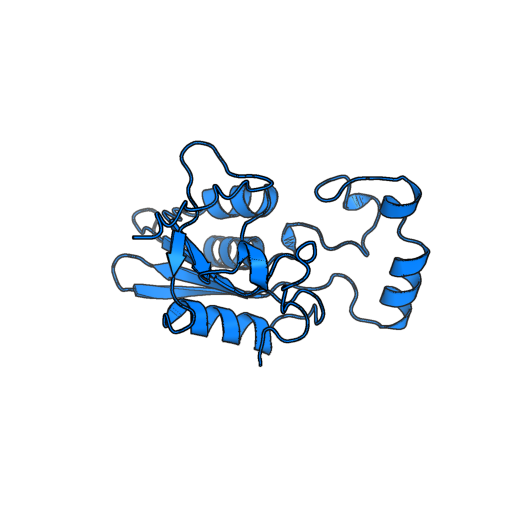 125 ? -8.862 0.495 19.863 1.00 93.94 125 SER A C 1
ATOM 986 O O . SER A 1 125 ? -9.430 -0.594 19.765 1.00 93.94 125 SER A O 1
ATOM 988 N N . ASP A 1 126 ? -8.737 1.330 18.821 1.00 96.00 126 ASP A N 1
ATOM 989 C CA . ASP A 1 126 ? -9.213 0.988 17.484 1.00 96.00 126 ASP A CA 1
ATOM 990 C C . ASP A 1 126 ? -8.367 -0.146 16.884 1.00 96.00 126 ASP A C 1
ATOM 992 O O . ASP A 1 126 ? -7.165 -0.274 17.116 1.00 96.00 126 ASP A O 1
ATOM 996 N N . GLN A 1 127 ? -9.019 -0.972 16.072 1.00 96.88 127 GLN A N 1
ATOM 997 C CA . GLN A 1 127 ? -8.379 -1.974 15.225 1.00 96.88 127 GLN A CA 1
ATOM 998 C C . GLN A 1 127 ? -8.587 -1.580 13.770 1.00 96.88 127 GLN A C 1
ATOM 1000 O O . GLN A 1 127 ? -9.645 -1.049 13.413 1.00 96.88 127 GLN A O 1
ATOM 1005 N N . PHE A 1 128 ? -7.600 -1.862 12.928 1.00 98.31 128 PHE A N 1
ATOM 1006 C CA . PHE A 1 128 ? -7.630 -1.483 11.521 1.00 98.31 128 PHE A CA 1
ATOM 1007 C C . PHE A 1 128 ? -7.417 -2.679 10.603 1.00 98.31 128 PHE A C 1
ATOM 1009 O O . PHE A 1 128 ? -6.774 -3.659 10.965 1.00 98.31 128 PHE A O 1
ATOM 1016 N N . ASP A 1 129 ? -7.912 -2.555 9.384 1.00 98.31 129 ASP A N 1
ATOM 1017 C CA . ASP A 1 129 ? -7.645 -3.467 8.284 1.00 98.31 129 ASP A CA 1
ATOM 1018 C C . ASP A 1 129 ? -7.021 -2.669 7.134 1.00 98.31 129 ASP A C 1
ATOM 1020 O O . ASP A 1 129 ? -7.417 -1.529 6.878 1.00 98.31 129 ASP A O 1
ATOM 1024 N N . LEU A 1 130 ? -6.040 -3.245 6.440 1.00 98.69 130 LEU A N 1
ATOM 1025 C CA . LEU A 1 130 ? -5.408 -2.624 5.275 1.00 98.69 130 LEU A CA 1
ATOM 1026 C C . LEU A 1 130 ? -5.805 -3.362 4.000 1.00 98.69 130 LEU A C 1
ATOM 1028 O O . LEU A 1 130 ? -5.734 -4.582 3.952 1.00 98.69 130 LEU A O 1
ATOM 1032 N N . TYR A 1 131 ? -6.168 -2.618 2.961 1.00 98.75 131 TYR A N 1
ATOM 1033 C CA . TYR A 1 131 ? -6.487 -3.126 1.628 1.00 98.75 131 TYR A CA 1
ATOM 1034 C C . TYR A 1 131 ? -5.441 -2.621 0.641 1.00 98.75 131 TYR A C 1
ATOM 1036 O O . TYR A 1 131 ? -5.196 -1.414 0.572 1.00 98.75 131 TYR A O 1
ATOM 1044 N N . LEU A 1 132 ? -4.824 -3.537 -0.104 1.00 98.44 132 LEU A N 1
ATOM 1045 C CA . LEU A 1 132 ? -3.697 -3.262 -0.991 1.00 98.44 132 LEU A CA 1
ATOM 1046 C C . LEU A 1 132 ? -4.019 -3.648 -2.437 1.00 98.44 132 LEU A C 1
ATOM 1048 O O . LEU A 1 132 ? -4.224 -4.818 -2.758 1.00 98.44 132 LEU A O 1
ATOM 1052 N N . TRP A 1 133 ? -3.991 -2.650 -3.321 1.00 97.94 133 TRP A N 1
ATOM 1053 C CA . TRP A 1 133 ? -4.114 -2.826 -4.765 1.00 97.94 133 TRP A CA 1
ATOM 1054 C C . TRP A 1 133 ? -2.753 -2.786 -5.464 1.00 97.94 133 TRP A C 1
ATOM 1056 O O . TRP A 1 133 ? -1.874 -2.001 -5.103 1.00 97.94 133 TRP A O 1
ATOM 1066 N N . GLY A 1 134 ? -2.610 -3.563 -6.543 1.00 94.50 134 GLY A N 1
ATOM 1067 C CA . GLY A 1 134 ? -1.434 -3.545 -7.420 1.00 94.50 134 GLY A CA 1
ATOM 1068 C C . GLY A 1 134 ? -0.234 -4.321 -6.876 1.00 94.50 134 GLY A C 1
ATOM 1069 O O . GLY A 1 134 ? 0.836 -4.295 -7.486 1.00 94.50 134 GLY A O 1
ATOM 1070 N N . HIS A 1 135 ? -0.408 -5.013 -5.750 1.00 92.00 135 HIS A N 1
ATOM 1071 C CA . HIS A 1 135 ? 0.573 -5.913 -5.159 1.00 92.00 135 HIS A CA 1
ATOM 1072 C C . HIS A 1 135 ? -0.119 -7.119 -4.508 1.00 92.00 135 HIS A C 1
ATOM 1074 O O . HIS A 1 135 ? -1.335 -7.112 -4.331 1.00 92.00 135 HIS A O 1
ATOM 1080 N N . TRP A 1 136 ? 0.656 -8.155 -4.186 1.00 93.75 136 TRP A N 1
ATOM 1081 C CA . TRP A 1 136 ? 0.158 -9.445 -3.677 1.00 93.75 136 TRP A CA 1
ATOM 1082 C C . TRP A 1 136 ? 0.777 -9.867 -2.341 1.00 93.75 136 TRP A C 1
ATOM 1084 O O . TRP A 1 136 ? 0.485 -10.935 -1.813 1.00 93.75 136 TRP A O 1
ATOM 1094 N N . TRP A 1 137 ? 1.660 -9.029 -1.802 1.00 94.19 137 TRP A N 1
ATOM 1095 C CA . TRP A 1 137 ? 2.312 -9.184 -0.506 1.00 94.19 137 TRP A CA 1
ATOM 1096 C C . TRP A 1 137 ? 2.809 -7.815 -0.032 1.00 94.19 137 TRP A C 1
ATOM 1098 O O . TRP A 1 137 ? 2.574 -6.827 -0.716 1.00 94.19 137 TRP A O 1
ATOM 1108 N N . ALA A 1 138 ? 3.488 -7.732 1.113 1.00 93.94 138 ALA A N 1
ATOM 1109 C CA . ALA A 1 138 ? 4.121 -6.498 1.582 1.00 93.94 138 ALA A CA 1
ATOM 1110 C C . ALA A 1 138 ? 5.552 -6.775 2.056 1.00 93.94 138 ALA A C 1
ATOM 1112 O O . ALA A 1 138 ? 5.832 -7.815 2.657 1.00 93.94 138 ALA A O 1
ATOM 1113 N N . CYS A 1 139 ? 6.475 -5.845 1.803 1.00 92.62 139 CYS A N 1
ATOM 1114 C CA . CYS A 1 139 ? 7.876 -6.025 2.182 1.00 92.62 139 CYS A CA 1
ATOM 1115 C C . CYS A 1 139 ? 8.100 -5.877 3.697 1.00 92.62 139 CYS A C 1
ATOM 1117 O O . CYS A 1 139 ? 7.241 -5.378 4.425 1.00 92.62 139 CYS A O 1
ATOM 1119 N N . LYS A 1 140 ? 9.288 -6.268 4.177 1.00 92.81 140 LYS A N 1
ATOM 1120 C CA . LYS A 1 140 ? 9.661 -6.167 5.598 1.00 92.81 140 LYS A CA 1
ATOM 1121 C C . LYS A 1 140 ? 9.490 -4.759 6.171 1.00 92.81 140 LYS A C 1
ATOM 1123 O O . LYS A 1 140 ? 8.951 -4.618 7.264 1.00 92.81 140 LYS A O 1
ATOM 1128 N N . ASP A 1 141 ? 9.889 -3.731 5.425 1.00 92.94 141 ASP A N 1
ATOM 1129 C CA . ASP A 1 141 ? 9.777 -2.339 5.875 1.00 92.94 141 ASP A CA 1
ATOM 1130 C C . ASP A 1 141 ? 8.311 -1.890 5.971 1.00 92.94 141 ASP A C 1
ATOM 1132 O O . ASP A 1 141 ? 7.927 -1.203 6.919 1.00 92.94 141 ASP A O 1
ATOM 1136 N N . CYS A 1 142 ? 7.474 -2.320 5.019 1.00 95.69 142 CYS A N 1
ATOM 1137 C CA . CYS A 1 142 ? 6.034 -2.064 5.039 1.00 95.69 142 CYS A CA 1
ATOM 1138 C C . CYS A 1 142 ? 5.374 -2.752 6.234 1.00 95.69 142 CYS A C 1
ATOM 1140 O O . CYS A 1 142 ? 4.661 -2.094 6.981 1.00 95.69 142 CYS A O 1
ATOM 1142 N N . TRP A 1 143 ? 5.665 -4.035 6.471 1.00 96.06 143 TRP A N 1
ATOM 1143 C CA . TRP A 1 143 ? 5.186 -4.748 7.659 1.00 96.06 143 TRP A CA 1
ATOM 1144 C C . TRP A 1 143 ? 5.625 -4.081 8.956 1.00 96.06 143 TRP A C 1
ATOM 1146 O O . TRP A 1 143 ? 4.792 -3.886 9.835 1.00 96.06 143 TRP A O 1
ATOM 1156 N N . GLY A 1 144 ? 6.894 -3.677 9.063 1.00 95.12 144 GLY A N 1
ATOM 1157 C CA . GLY A 1 144 ? 7.393 -2.960 10.235 1.00 95.12 144 GLY A CA 1
ATOM 1158 C C . GLY A 1 144 ? 6.568 -1.708 10.530 1.00 95.12 144 GLY A C 1
ATOM 1159 O O . GLY A 1 144 ? 6.142 -1.503 11.662 1.00 95.12 144 GLY A O 1
ATOM 1160 N N . LYS A 1 145 ? 6.249 -0.920 9.496 1.00 96.25 145 LYS A N 1
ATOM 1161 C CA . LYS A 1 145 ? 5.414 0.275 9.654 1.00 96.25 145 LYS A CA 1
ATOM 1162 C C . LYS A 1 145 ? 3.941 -0.048 9.920 1.00 96.25 145 LYS A C 1
ATOM 1164 O O . LYS A 1 145 ? 3.304 0.661 10.693 1.00 96.25 145 LYS A O 1
ATOM 1169 N N . MET A 1 146 ? 3.402 -1.104 9.311 1.00 96.25 146 MET A N 1
ATOM 1170 C CA . MET A 1 146 ? 2.032 -1.562 9.557 1.00 96.25 146 MET A CA 1
ATOM 1171 C C . MET A 1 146 ? 1.838 -2.055 10.993 1.00 96.25 146 MET A C 1
ATOM 1173 O O . MET A 1 146 ? 0.762 -1.851 11.528 1.00 96.25 146 MET A O 1
ATOM 1177 N N . ILE A 1 147 ? 2.857 -2.652 11.622 1.00 94.62 147 ILE A N 1
ATOM 1178 C CA . ILE A 1 147 ? 2.812 -3.151 13.010 1.00 94.62 147 ILE A CA 1
ATOM 1179 C C . ILE A 1 147 ? 2.774 -2.011 14.044 1.00 94.62 147 ILE A C 1
ATOM 1181 O O . ILE A 1 147 ? 2.242 -2.197 15.134 1.00 94.62 147 ILE A O 1
ATOM 1185 N N . GLU A 1 148 ? 3.299 -0.826 13.714 1.00 95.75 148 GLU A N 1
ATOM 1186 C CA . GLU A 1 148 ? 3.166 0.371 14.566 1.00 95.75 148 GLU A CA 1
ATOM 1187 C C . GLU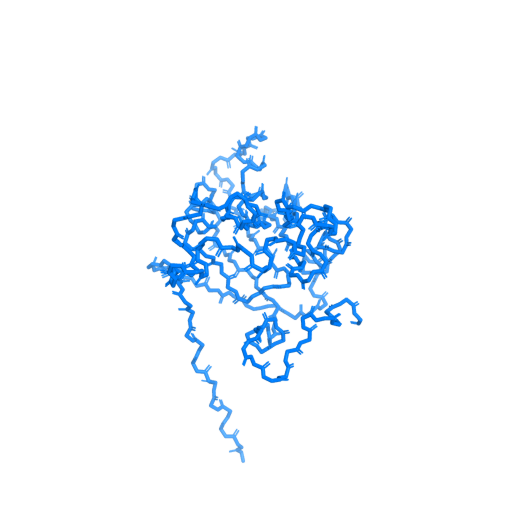 A 1 148 ? 1.711 0.870 14.655 1.00 95.75 148 GLU A C 1
ATOM 1189 O O . GLU A 1 148 ? 1.357 1.613 15.571 1.00 95.75 148 GLU A O 1
ATOM 1194 N N . VAL A 1 149 ? 0.864 0.457 13.709 1.00 96.00 149 VAL A N 1
ATOM 1195 C CA . VAL A 1 149 ? -0.588 0.642 13.729 1.00 96.00 149 VAL A CA 1
ATOM 1196 C C . VAL A 1 149 ? -1.216 -0.682 14.194 1.00 96.00 149 VAL A C 1
ATOM 1198 O O . VAL A 1 149 ? -0.718 -1.745 13.830 1.00 96.00 149 VAL A O 1
ATOM 1201 N N . PRO A 1 150 ? -2.322 -0.692 14.959 1.00 94.81 150 PRO A N 1
ATOM 1202 C CA . PRO A 1 150 ? -3.041 -1.922 15.293 1.00 94.81 150 PRO A CA 1
ATOM 1203 C C . PRO A 1 150 ? -3.819 -2.458 14.073 1.00 94.81 150 PRO A C 1
ATOM 1205 O O . PRO A 1 150 ? -5.037 -2.621 14.097 1.00 94.81 150 PRO A O 1
ATOM 1208 N N . ILE A 1 151 ? -3.107 -2.699 12.965 1.00 96.25 151 ILE A N 1
ATOM 1209 C CA . ILE A 1 151 ? -3.617 -3.386 11.784 1.00 96.25 151 ILE A CA 1
ATOM 1210 C C . ILE A 1 151 ? -3.706 -4.870 12.126 1.00 96.25 151 ILE A C 1
ATOM 1212 O O . ILE A 1 151 ? -2.699 -5.529 12.410 1.00 96.25 151 ILE A O 1
ATOM 1216 N N . ARG A 1 152 ? -4.927 -5.394 12.099 1.00 92.31 152 ARG A N 1
ATOM 1217 C CA . ARG A 1 152 ? -5.236 -6.799 12.341 1.00 92.31 152 ARG A CA 1
ATOM 1218 C C . ARG A 1 152 ? -5.032 -7.610 11.069 1.00 92.31 152 ARG A C 1
ATOM 1220 O O . ARG A 1 152 ? -4.270 -8.574 11.095 1.00 92.31 152 ARG A O 1
ATOM 1227 N N . ASN A 1 153 ? -5.653 -7.178 9.970 1.00 96.31 153 ASN A N 1
ATOM 1228 C CA . ASN A 1 153 ? -5.634 -7.899 8.702 1.00 96.31 153 ASN A CA 1
ATOM 1229 C C . ASN A 1 153 ? -5.047 -7.066 7.560 1.00 96.31 153 ASN A C 1
ATOM 1231 O O . ASN A 1 153 ? -5.263 -5.855 7.473 1.00 96.31 153 ASN A O 1
ATOM 1235 N N . VAL A 1 154 ? -4.365 -7.752 6.643 1.00 98.00 154 VAL A N 1
ATOM 1236 C CA . VAL A 1 154 ? -3.938 -7.209 5.351 1.00 98.00 154 VAL A CA 1
ATOM 1237 C C . VAL A 1 154 ? -4.662 -7.980 4.256 1.00 98.00 154 VAL A C 1
ATOM 1239 O O . VAL A 1 154 ? -4.519 -9.196 4.159 1.00 98.00 154 VAL A O 1
ATOM 1242 N N . TYR A 1 155 ? -5.433 -7.264 3.447 1.00 98.38 155 TYR A N 1
ATOM 1243 C CA . TYR A 1 155 ? -6.207 -7.784 2.333 1.00 98.38 155 TYR A CA 1
ATOM 1244 C C . TYR A 1 155 ? -5.556 -7.407 1.003 1.00 98.38 155 TYR A C 1
ATOM 1246 O O . TYR A 1 155 ? -5.291 -6.233 0.738 1.00 98.38 155 TYR A O 1
ATOM 1254 N N . VAL A 1 156 ? -5.358 -8.399 0.143 1.00 98.06 156 VAL A N 1
ATOM 1255 C CA . VAL A 1 156 ? -4.978 -8.231 -1.266 1.00 98.06 156 VAL A CA 1
ATOM 1256 C C . VAL A 1 156 ? -6.104 -8.738 -2.167 1.00 98.06 156 VAL A C 1
ATOM 1258 O O . VAL A 1 156 ? -7.045 -9.390 -1.710 1.00 98.06 156 VAL A O 1
ATOM 1261 N N . MET A 1 157 ? -6.047 -8.414 -3.456 1.00 97.44 157 MET A N 1
ATOM 1262 C CA . MET A 1 157 ? -7.038 -8.907 -4.415 1.00 97.44 157 MET A CA 1
ATOM 1263 C C . MET A 1 157 ? -6.848 -10.413 -4.659 1.00 97.44 157 MET A C 1
ATOM 1265 O O . MET A 1 157 ? -5.717 -10.884 -4.790 1.00 97.44 157 MET A O 1
ATOM 1269 N N . GLU A 1 158 ? -7.943 -11.162 -4.766 1.00 96.81 158 GLU A N 1
ATOM 1270 C CA . GLU A 1 158 ? -7.944 -12.543 -5.267 1.00 96.81 158 GLU A CA 1
ATOM 1271 C C . GLU A 1 158 ? -7.161 -12.669 -6.585 1.00 96.81 158 GLU A C 1
ATOM 1273 O O . GLU A 1 158 ? -7.306 -11.851 -7.496 1.00 96.81 158 GLU A O 1
ATOM 1278 N N . GLY A 1 159 ? -6.284 -13.674 -6.670 1.00 94.19 159 GLY A N 1
ATOM 1279 C CA . GLY A 1 159 ? -5.423 -13.909 -7.833 1.00 94.19 159 GLY A CA 1
ATOM 1280 C C . GLY A 1 159 ? -4.256 -12.926 -7.982 1.00 94.19 159 GLY A C 1
ATOM 1281 O O . GLY A 1 159 ? -3.533 -12.978 -8.979 1.00 94.19 159 GLY A O 1
ATOM 1282 N N . SER A 1 160 ? -4.047 -12.006 -7.033 1.00 94.44 160 SER A N 1
ATOM 1283 C CA . SER A 1 160 ? -2.966 -11.012 -7.106 1.00 94.44 160 SER A CA 1
ATOM 1284 C C . SER A 1 160 ? -1.570 -11.639 -7.183 1.00 94.44 160 SER A C 1
ATOM 1286 O O . SER A 1 160 ? -0.689 -11.063 -7.823 1.00 94.44 160 SER A O 1
ATOM 1288 N N . GLU A 1 161 ? -1.361 -12.821 -6.603 1.00 92.81 161 GLU A N 1
ATOM 1289 C CA . GLU A 1 161 ? -0.104 -13.583 -6.643 1.00 92.81 161 GLU A CA 1
ATOM 1290 C C . GLU A 1 161 ? 0.316 -14.011 -8.057 1.00 92.81 161 GLU A C 1
ATOM 1292 O O . GLU A 1 161 ? 1.491 -14.302 -8.292 1.00 92.81 161 GLU A O 1
ATOM 1297 N N . VAL A 1 162 ? -0.633 -13.996 -8.995 1.00 92.81 162 VAL A N 1
ATOM 1298 C CA . VAL A 1 162 ? -0.418 -14.151 -10.437 1.00 92.81 162 VAL A CA 1
ATOM 1299 C C .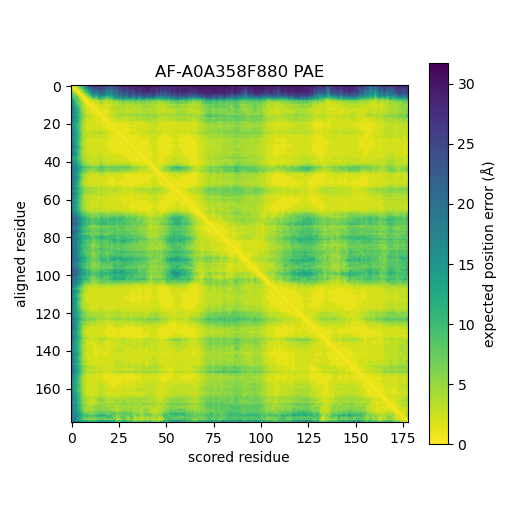 VAL A 1 162 ? -0.481 -12.777 -11.105 1.00 92.81 162 VAL A C 1
ATOM 1301 O O . VAL A 1 162 ? 0.479 -12.316 -11.719 1.00 92.81 162 VAL A O 1
ATOM 1304 N N . LEU A 1 163 ? -1.598 -12.067 -10.925 1.00 92.88 163 LEU A N 1
ATOM 1305 C CA . LEU A 1 163 ? -1.941 -10.853 -11.671 1.00 92.88 163 LEU A CA 1
ATOM 1306 C C . LEU A 1 163 ? -0.980 -9.680 -11.421 1.00 92.88 163 LEU A C 1
ATOM 1308 O O . LEU A 1 163 ? -0.738 -8.880 -12.327 1.00 92.88 163 LEU A O 1
ATOM 1312 N N . PHE A 1 164 ? -0.406 -9.572 -10.222 1.00 92.62 164 PHE A N 1
ATOM 1313 C CA . PHE A 1 164 ? 0.523 -8.502 -9.835 1.00 92.62 164 PHE A CA 1
ATOM 1314 C C . PHE A 1 1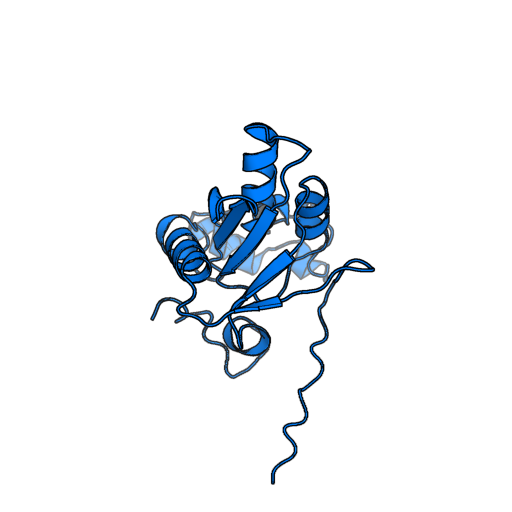64 ? 1.944 -9.002 -9.562 1.00 92.62 164 PHE A C 1
ATOM 1316 O O . PHE A 1 164 ? 2.774 -8.266 -9.021 1.00 92.62 164 PHE A O 1
ATOM 1323 N N . ASN A 1 165 ? 2.251 -10.240 -9.940 1.00 90.50 165 ASN A N 1
ATOM 1324 C CA . ASN A 1 165 ? 3.583 -10.800 -9.814 1.00 90.50 165 ASN A CA 1
ATOM 1325 C C . ASN A 1 165 ? 4.346 -10.653 -11.130 1.00 90.50 165 ASN A C 1
ATOM 1327 O O . ASN A 1 165 ? 4.130 -11.409 -12.065 1.00 90.50 165 ASN A O 1
ATOM 1331 N N . GLU A 1 166 ? 5.288 -9.709 -11.195 1.00 86.00 166 GLU A N 1
ATOM 1332 C CA . GLU A 1 166 ? 6.089 -9.439 -12.405 1.00 86.00 166 GLU A CA 1
ATOM 1333 C C . GLU A 1 166 ? 6.873 -10.660 -12.930 1.00 86.00 166 GLU A C 1
ATOM 1335 O O . GLU A 1 166 ? 7.332 -10.646 -14.071 1.00 86.00 166 GLU A O 1
ATOM 1340 N N . LYS A 1 167 ? 7.050 -11.705 -12.111 1.00 86.62 167 LYS A N 1
ATOM 1341 C CA . LYS A 1 167 ? 7.711 -12.955 -12.508 1.00 86.62 167 LYS A CA 1
ATOM 1342 C C . LYS A 1 167 ? 6.762 -13.975 -13.136 1.00 86.62 167 LYS A C 1
ATOM 1344 O O . LYS A 1 167 ? 7.244 -14.931 -13.736 1.00 86.62 167 LYS A O 1
ATOM 1349 N N . ASP A 1 168 ? 5.454 -13.813 -12.963 1.00 88.81 168 ASP A N 1
ATOM 1350 C CA . ASP A 1 168 ? 4.463 -14.724 -13.524 1.00 88.81 168 ASP A CA 1
ATOM 1351 C C . ASP A 1 168 ? 4.147 -14.326 -14.977 1.00 88.81 168 ASP A C 1
ATOM 1353 O O . ASP A 1 168 ? 3.898 -13.146 -15.237 1.00 88.81 168 ASP A O 1
ATOM 1357 N N . PRO A 1 169 ? 4.152 -15.256 -15.948 1.00 90.12 169 PRO A N 1
ATOM 1358 C CA . PRO A 1 169 ? 3.856 -14.932 -17.345 1.00 90.12 169 PRO A CA 1
ATOM 1359 C C . PRO A 1 169 ? 2.435 -14.392 -17.570 1.00 90.12 169 PRO A C 1
ATOM 1361 O O . PRO A 1 169 ? 2.218 -13.690 -18.554 1.00 90.12 169 PRO A O 1
ATOM 1364 N N . ASN A 1 170 ? 1.487 -14.665 -16.666 1.00 89.31 170 ASN A N 1
ATOM 1365 C CA . ASN A 1 170 ? 0.086 -14.247 -16.783 1.00 89.31 170 ASN A CA 1
ATOM 1366 C C . ASN A 1 170 ? -0.220 -12.929 -16.051 1.00 89.31 170 ASN A C 1
ATOM 1368 O O . ASN A 1 170 ? -1.384 -12.576 -15.850 1.00 89.31 170 ASN A O 1
ATOM 1372 N N . ASN A 1 171 ? 0.807 -12.201 -15.607 1.00 90.31 171 ASN A N 1
ATOM 1373 C CA . ASN A 1 171 ? 0.605 -10.955 -14.881 1.00 90.31 171 ASN A CA 1
ATOM 1374 C C . ASN A 1 171 ? 0.007 -9.853 -15.773 1.00 90.31 171 ASN A C 1
ATOM 1376 O O . ASN A 1 171 ? 0.306 -9.739 -16.960 1.00 90.31 171 ASN A O 1
ATOM 1380 N N . ILE A 1 172 ? -0.774 -8.968 -15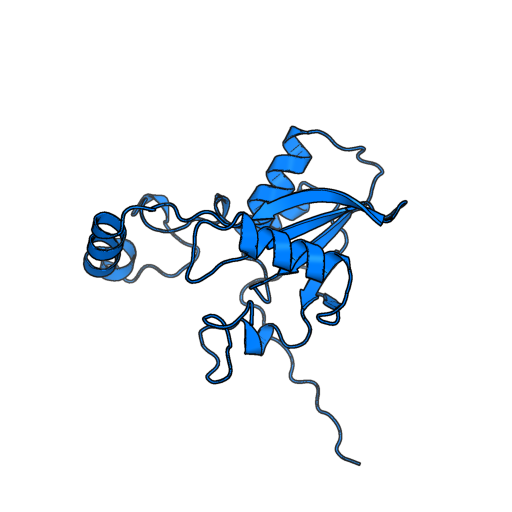.158 1.00 88.00 172 ILE A N 1
ATOM 1381 C CA . ILE A 1 172 ? -1.419 -7.823 -15.811 1.00 88.00 172 ILE A CA 1
ATOM 1382 C C . ILE A 1 172 ? -0.838 -6.496 -15.323 1.00 88.00 172 ILE A C 1
ATOM 1384 O O . ILE A 1 172 ? -1.501 -5.467 -15.385 1.00 88.00 172 ILE A O 1
ATOM 1388 N N . THR A 1 173 ? 0.395 -6.468 -14.812 1.00 84.81 173 THR A N 1
ATOM 1389 C CA . THR A 1 173 ? 0.965 -5.272 -14.154 1.00 84.81 173 THR A CA 1
ATOM 1390 C C . THR A 1 173 ? 0.910 -4.002 -15.014 1.00 84.81 173 THR A C 1
ATOM 1392 O O . THR A 1 173 ? 0.726 -2.911 -14.470 1.00 84.81 173 THR A O 1
ATOM 1395 N N . LYS A 1 174 ? 0.984 -4.145 -16.346 1.00 81.00 174 LYS A N 1
ATOM 1396 C CA . LYS A 1 174 ? 0.858 -3.060 -17.340 1.00 81.00 174 LYS A CA 1
ATOM 1397 C C . LYS A 1 174 ? -0.588 -2.654 -17.673 1.00 81.00 174 LYS A C 1
ATOM 1399 O O . LYS A 1 174 ? -0.792 -1.531 -18.112 1.00 81.00 174 LYS A O 1
ATOM 1404 N N . HIS A 1 175 ? -1.552 -3.542 -17.437 1.00 81.06 175 HIS A N 1
ATOM 1405 C CA . HIS A 1 175 ? -2.979 -3.419 -17.783 1.00 81.06 175 HIS A CA 1
ATOM 1406 C C . HIS A 1 175 ? -3.888 -3.482 -16.548 1.00 81.06 175 HIS A C 1
ATOM 1408 O O . HIS A 1 175 ? -5.086 -3.705 -16.632 1.00 81.06 175 HIS A O 1
ATOM 1414 N N . LYS A 1 176 ? -3.327 -3.301 -15.349 1.00 83.62 176 LYS A N 1
ATOM 1415 C CA . LYS A 1 176 ? -4.034 -3.528 -14.078 1.00 83.62 176 LYS A CA 1
ATOM 1416 C C . LYS A 1 176 ? -5.229 -2.608 -13.846 1.00 83.62 176 LYS A C 1
ATOM 1418 O O . LYS A 1 176 ? -6.026 -2.871 -12.954 1.00 83.62 176 LYS A O 1
ATOM 1423 N N . PHE A 1 177 ? -5.335 -1.504 -14.575 1.00 85.75 177 PHE A N 1
ATOM 1424 C CA . PHE A 1 177 ? -6.468 -0.593 -14.439 1.00 85.75 177 PHE A CA 1
ATOM 1425 C C . PHE A 1 177 ? -7.589 -0.869 -15.433 1.00 85.75 177 PHE A C 1
ATOM 1427 O O . PHE A 1 177 ? -8.700 -0.398 -15.168 1.00 85.75 177 PHE A O 1
ATOM 1434 N N . ASP A 1 178 ? -7.298 -1.663 -16.463 1.00 76.44 178 ASP A N 1
ATOM 1435 C CA . ASP A 1 178 ? -8.229 -2.075 -17.506 1.00 76.44 178 ASP A CA 1
ATOM 1436 C C . ASP A 1 178 ? -9.334 -3.007 -16.942 1.00 76.44 178 ASP A C 1
ATOM 1438 O O . ASP A 1 178 ? -9.187 -3.592 -15.824 1.00 76.44 178 ASP A O 1
#